Protein AF-A0A2E1Q130-F1 (afdb_monomer)

Sequence (231 aa):
MKNIVFTLIFAGLGNSVLAASISQEPIAPIYAADQEVVTTKAMELEQQQFEEIASLNSSKARLTSARLVLTQIQKDYDRTKKLVDAGRMSEAHLQSVKLRLMQQESYVVQIEGQMLDQRTAIEVSQFHLLDEGNPSTDYRRSIAEGMKSSMERKLSQLKEALSSAEANRDYFKQREENGRQLLEKNIISQAEYERRVLDLQQSEEEILSTKARADGVKQTLVGLKKSIERL

Solvent-accessible surface area (backbone atoms only — not comparable to full-atom values): 12558 Å² total; per-residue (Å²): 134,85,85,79,77,82,75,80,76,84,68,78,86,68,81,77,82,77,73,62,72,76,68,86,67,80,81,78,83,68,60,41,88,78,35,87,44,74,47,74,65,33,51,52,43,34,52,52,35,53,54,37,53,54,50,37,54,52,42,54,54,50,42,54,55,42,51,54,51,37,57,51,41,50,53,51,35,57,52,39,46,56,34,32,79,68,70,74,44,58,66,70,56,41,52,53,39,47,49,53,38,54,53,40,53,51,49,42,53,50,44,55,50,51,40,52,41,36,51,38,50,39,53,36,38,48,39,51,43,42,36,70,16,42,72,92,47,90,38,65,61,62,38,50,53,36,54,44,54,43,44,55,48,53,40,50,53,34,51,52,51,36,54,50,31,51,52,50,28,54,51,30,48,53,50,28,57,52,32,52,60,32,39,78,67,67,73,45,55,70,69,62,36,51,51,33,48,48,54,26,53,54,30,52,50,51,35,54,54,37,50,52,52,35,51,54,40,52,54,53,48,55,52,49,51,60,53,56,77,71,107

Mean predicted aligned error: 10.45 Å

Foldseek 3Di:
DDDDDPPPPPPDPDDDDLPPPPDPDQDDADALVPFQDRDPVLVVLSVVLVVLSVVLVVLVVVLVVLVVVLVVLVVVLVVQVVCVVVVNDDPVVSVVSVLVNLVSVLVSLVSSLVSLLSVLSSVLSRLVSCCVRPVVDDCVLVNLVSVLVNLVSVLVSLVSQLVSLVVQLVVLVVVLVVLVVCVVVVNDDPVVSVVSVVSNVVSVVSNVVSVVVSVVSVVVSVVSVVVSVVD

Radius of gyration: 24.05 Å; Cα contacts (8 Å, |Δi|>4): 190; chains: 1; bounding box: 59×35×74 Å

Secondary structure (DSSP, 8-state):
--------------S-SS-S----S--PPPPGGGSSS--HHHHHHHHHHHHHHHHHHHHHHHHHHHHHHHHHHHHHHHHHHHHHHTTSS-HHHHHHHHHHHHHHHHHHHHHHHHHHHHHHHHHHHHHHHHHHH-TTS--HHHHHHHHHHHHHHHHHHHHHHHHHHHHHHHHHHHHHHHHHHHHHTTSS-HHHHHHHHHHHHHHHHHHHHHHHHHHHHHHHHHHHHHHHTT-

Nearest PDB structures (foldseek):
  7ung-assembly1_D7  TM=3.347E-01  e=1.694E+00  Homo sapiens
  2x3x-assembly2_B  TM=2.918E-01  e=1.530E+00  Mus musculus
  8otz-assembly1_EU  TM=3.239E-01  e=3.448E+00  Bos taurus
  9cpc-assembly1_3T  TM=4.521E-01  e=9.051E+00  Sus scrofa
  9cpc-assembly1_3W  TM=2.707E-01  e=7.021E+00  Sus scrofa

Structure (mmCIF, N/CA/C/O backbone):
data_AF-A0A2E1Q130-F1
#
_entry.id   AF-A0A2E1Q130-F1
#
loop_
_atom_site.group_PDB
_atom_site.id
_atom_site.type_symbol
_atom_site.label_atom_id
_atom_site.label_alt_id
_atom_site.label_comp_id
_atom_site.label_asym_id
_atom_site.label_entity_id
_atom_site.label_seq_id
_atom_site.pdbx_PDB_ins_code
_atom_site.Cartn_x
_atom_site.Cartn_y
_atom_site.Cartn_z
_atom_site.occupancy
_atom_site.B_iso_or_equiv
_atom_site.auth_seq_id
_atom_site.auth_comp_id
_atom_site.auth_asym_id
_atom_site.auth_atom_id
_atom_site.pdbx_PDB_model_num
ATOM 1 N N . MET A 1 1 ? -6.714 -18.895 43.354 1.00 39.31 1 MET A N 1
ATOM 2 C CA . MET A 1 1 ? -6.785 -19.043 41.883 1.00 39.31 1 MET A CA 1
ATOM 3 C C . MET A 1 1 ? -6.002 -17.889 41.280 1.00 39.31 1 MET A C 1
ATOM 5 O O . MET A 1 1 ? -6.131 -16.778 41.773 1.00 39.31 1 MET A O 1
ATOM 9 N N . LYS A 1 2 ? -5.071 -18.185 40.370 1.00 31.06 2 LYS A N 1
ATOM 10 C CA . LYS A 1 2 ? -3.997 -17.278 39.940 1.00 31.06 2 LYS A CA 1
ATOM 11 C C . LYS A 1 2 ? -4.529 -16.194 38.991 1.00 31.06 2 LYS A C 1
ATOM 13 O O . LYS A 1 2 ? -5.125 -16.527 37.973 1.00 31.06 2 LYS A O 1
ATOM 18 N N . ASN A 1 3 ? -4.261 -14.930 39.322 1.00 29.11 3 ASN A N 1
ATOM 19 C CA . ASN A 1 3 ? -4.413 -13.778 38.432 1.00 29.11 3 ASN A CA 1
ATOM 20 C C . ASN A 1 3 ? -3.404 -13.890 37.283 1.00 29.11 3 ASN A C 1
ATOM 22 O O . ASN A 1 3 ? -2.198 -13.846 37.522 1.00 29.11 3 ASN A O 1
ATOM 26 N N . ILE A 1 4 ? -3.889 -14.018 36.049 1.0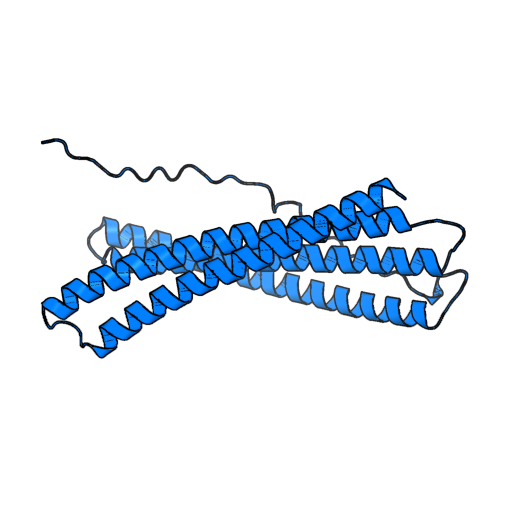0 29.67 4 ILE A N 1
ATOM 27 C CA . ILE A 1 4 ? -3.067 -13.844 34.849 1.00 29.67 4 ILE A CA 1
ATOM 28 C C . ILE A 1 4 ? -3.222 -12.384 34.431 1.00 29.67 4 ILE A C 1
ATOM 30 O O . ILE A 1 4 ? -4.202 -11.992 33.805 1.00 29.67 4 ILE A O 1
ATOM 34 N N . VAL A 1 5 ? -2.252 -11.574 34.847 1.00 27.44 5 VAL A N 1
ATOM 35 C CA . VAL A 1 5 ? -2.025 -10.232 34.316 1.00 27.44 5 VAL A CA 1
ATOM 36 C C . VAL A 1 5 ? -1.558 -10.412 32.873 1.00 27.44 5 VAL A C 1
ATOM 38 O O . VAL A 1 5 ? -0.483 -10.958 32.629 1.00 27.44 5 VAL A O 1
ATOM 41 N N . PHE A 1 6 ? -2.381 -9.995 31.912 1.00 25.34 6 PHE A N 1
ATOM 42 C CA . PHE A 1 6 ? -1.987 -9.909 30.508 1.00 25.34 6 PHE A CA 1
ATOM 43 C C . PHE A 1 6 ? -1.064 -8.695 30.345 1.00 25.34 6 PHE A C 1
ATOM 45 O O . PHE A 1 6 ? -1.483 -7.598 29.983 1.00 25.34 6 PHE A O 1
ATOM 52 N N . THR A 1 7 ? 0.213 -8.878 30.670 1.00 25.58 7 THR A N 1
ATOM 53 C CA . THR A 1 7 ? 1.262 -7.925 30.316 1.00 25.58 7 THR A CA 1
ATOM 54 C C . THR A 1 7 ? 1.497 -8.054 28.814 1.00 25.58 7 THR A C 1
ATOM 56 O O . THR A 1 7 ? 2.257 -8.909 28.365 1.00 25.58 7 THR A O 1
ATOM 59 N N . LEU A 1 8 ? 0.809 -7.234 28.016 1.00 28.39 8 LEU A N 1
ATOM 60 C CA . LEU A 1 8 ? 1.156 -7.023 26.612 1.00 28.39 8 LEU A CA 1
ATOM 61 C C . LEU A 1 8 ? 2.495 -6.284 26.574 1.00 28.39 8 LEU A C 1
ATOM 63 O O . LEU A 1 8 ? 2.572 -5.061 26.682 1.00 28.39 8 LEU A O 1
ATOM 67 N N . ILE A 1 9 ? 3.558 -7.075 26.476 1.00 28.89 9 ILE A N 1
ATOM 68 C CA . ILE A 1 9 ? 4.907 -6.626 26.171 1.00 28.89 9 ILE A CA 1
ATOM 69 C C . ILE A 1 9 ? 4.845 -5.989 24.775 1.00 28.89 9 ILE A C 1
ATOM 71 O O . ILE A 1 9 ? 4.843 -6.687 23.765 1.00 28.89 9 ILE A O 1
ATOM 75 N N . PHE A 1 10 ? 4.791 -4.657 24.717 1.00 32.34 10 PHE A N 1
ATOM 76 C CA . PHE A 1 10 ? 5.226 -3.893 23.548 1.00 32.34 10 PHE A CA 1
ATOM 77 C C . PHE A 1 10 ? 6.752 -4.031 23.459 1.00 32.34 10 PHE A C 1
ATOM 79 O O . PHE A 1 10 ? 7.509 -3.139 23.837 1.00 32.34 10 PHE A O 1
ATOM 86 N N . ALA A 1 11 ? 7.206 -5.208 23.034 1.00 30.25 11 ALA A N 1
ATOM 87 C CA . ALA A 1 11 ? 8.552 -5.390 22.528 1.00 30.25 11 ALA A CA 1
ATOM 88 C C . ALA A 1 11 ? 8.555 -4.793 21.126 1.00 30.25 11 ALA A C 1
ATOM 90 O O . ALA A 1 11 ? 7.723 -5.148 20.292 1.00 30.25 11 ALA A O 1
ATOM 91 N N . GLY A 1 12 ? 9.465 -3.850 20.906 1.00 30.67 12 GLY A N 1
ATOM 92 C CA . GLY A 1 12 ? 9.666 -3.216 19.619 1.00 30.67 12 GLY A CA 1
ATOM 93 C C . GLY A 1 12 ? 9.790 -4.242 18.496 1.00 30.67 12 GLY A C 1
ATOM 94 O O . GLY A 1 12 ? 10.765 -4.982 18.417 1.00 30.67 12 GLY A O 1
ATOM 95 N N . LEU A 1 13 ? 8.827 -4.208 17.581 1.00 34.66 13 LEU A N 1
ATOM 96 C CA . LEU A 1 13 ? 9.153 -4.238 16.164 1.00 34.66 13 LEU A CA 1
ATOM 97 C C . LEU A 1 13 ? 9.714 -2.831 15.902 1.00 34.66 13 LEU A C 1
ATOM 99 O O . LEU A 1 13 ? 8.977 -1.864 15.801 1.00 34.66 13 LEU A O 1
ATOM 103 N N . GLY A 1 14 ? 11.006 -2.599 16.086 1.00 28.95 14 GLY A N 1
ATOM 104 C CA . GLY A 1 14 ? 11.999 -3.221 15.232 1.00 28.95 14 GLY A CA 1
ATOM 105 C C . GLY A 1 14 ? 12.094 -2.336 14.003 1.00 28.95 14 GLY A C 1
ATOM 106 O O . GLY A 1 14 ? 11.479 -2.611 12.981 1.00 28.95 14 GLY A O 1
ATOM 107 N N . ASN A 1 15 ? 12.820 -1.231 14.176 1.00 38.72 15 ASN A N 1
ATOM 108 C CA . ASN A 1 15 ? 13.330 -0.381 13.113 1.00 38.72 15 ASN A CA 1
ATOM 109 C C . ASN A 1 15 ? 13.809 -1.204 11.903 1.00 38.72 15 ASN A C 1
ATOM 111 O O . ASN A 1 15 ? 14.278 -2.335 12.035 1.00 38.72 15 ASN A O 1
ATOM 115 N N . SER A 1 16 ? 13.878 -0.518 10.763 1.00 34.91 16 SER A N 1
ATOM 116 C CA . SER A 1 16 ? 14.872 -0.751 9.705 1.00 34.91 16 SER A CA 1
ATOM 117 C C . SER A 1 16 ? 14.681 -1.951 8.772 1.00 34.91 16 SER A C 1
ATOM 119 O O . SER A 1 16 ? 15.562 -2.792 8.653 1.00 34.91 16 SER A O 1
ATOM 121 N N . VAL A 1 17 ? 13.607 -1.948 7.976 1.00 35.00 17 VAL A N 1
ATOM 122 C CA . VAL A 1 17 ? 13.713 -2.502 6.605 1.00 35.00 17 VAL A CA 1
ATOM 123 C C . VAL A 1 17 ? 13.251 -1.508 5.530 1.00 35.00 17 VAL A C 1
ATOM 125 O O . VAL A 1 17 ? 13.802 -1.510 4.436 1.00 35.00 17 VAL A O 1
ATOM 128 N N . LEU A 1 18 ? 12.350 -0.569 5.844 1.00 40.72 18 LEU A N 1
ATOM 129 C CA . LEU A 1 18 ? 11.929 0.477 4.893 1.00 40.72 18 LEU A CA 1
ATOM 130 C C . LEU A 1 18 ? 12.668 1.813 5.033 1.00 40.72 18 LEU A C 1
ATOM 132 O O . LEU A 1 18 ? 12.586 2.653 4.145 1.00 40.72 18 LEU A O 1
ATOM 136 N N . ALA A 1 19 ? 13.489 1.980 6.074 1.00 37.03 19 ALA A N 1
ATOM 137 C CA . ALA A 1 19 ? 14.407 3.114 6.196 1.00 37.03 19 ALA A CA 1
ATOM 138 C C . ALA A 1 19 ? 15.658 2.959 5.305 1.00 37.03 19 ALA A C 1
ATOM 140 O O . ALA A 1 19 ? 16.724 3.475 5.638 1.00 37.03 19 ALA A O 1
ATOM 141 N N . ALA A 1 20 ? 15.544 2.265 4.166 1.00 39.78 20 ALA A N 1
ATOM 142 C CA . ALA A 1 20 ? 16.395 2.589 3.035 1.00 39.78 20 ALA A CA 1
ATOM 143 C C . ALA A 1 20 ? 16.015 4.020 2.672 1.00 39.78 20 ALA A C 1
ATOM 145 O O . ALA A 1 20 ? 14.953 4.261 2.104 1.00 39.78 20 ALA A O 1
ATOM 146 N N . SER A 1 21 ? 16.828 4.966 3.137 1.00 41.66 21 SER A N 1
ATOM 147 C CA . SER A 1 21 ? 16.719 6.387 2.853 1.00 41.66 21 SER A CA 1
ATOM 148 C C . SER A 1 21 ? 16.282 6.570 1.407 1.00 41.66 21 SER A C 1
ATOM 150 O O . SER A 1 21 ? 17.084 6.379 0.493 1.00 41.66 21 SER A O 1
ATOM 152 N N . ILE A 1 22 ? 15.007 6.899 1.198 1.00 50.97 22 ILE A N 1
ATOM 153 C CA . ILE A 1 22 ? 14.533 7.447 -0.064 1.00 50.97 22 ILE A CA 1
ATOM 154 C C . ILE A 1 22 ? 15.443 8.652 -0.278 1.00 50.97 22 ILE A C 1
ATOM 156 O O . ILE A 1 22 ? 15.311 9.641 0.451 1.00 50.97 22 ILE A O 1
ATOM 160 N N . SER A 1 23 ? 16.446 8.532 -1.155 1.00 48.59 23 SER A N 1
ATOM 161 C CA . SER A 1 23 ? 17.421 9.604 -1.308 1.00 48.59 23 SER A CA 1
ATOM 162 C C . SER A 1 23 ? 16.640 10.862 -1.679 1.00 48.59 23 SER A C 1
ATOM 164 O O . SER A 1 23 ? 15.763 10.845 -2.547 1.00 48.59 23 SER A O 1
ATOM 166 N N . GLN A 1 24 ? 16.883 11.945 -0.941 1.00 52.34 24 GLN A N 1
ATOM 167 C CA . GLN A 1 24 ? 16.249 13.228 -1.241 1.00 52.34 24 GLN A CA 1
ATOM 168 C C . GLN A 1 24 ? 16.759 13.808 -2.560 1.00 52.34 24 GLN A C 1
ATOM 170 O O . GLN A 1 24 ? 16.141 14.726 -3.096 1.00 52.34 24 GLN A O 1
ATOM 175 N N . GLU A 1 25 ? 17.855 13.256 -3.081 1.00 59.06 25 GLU A N 1
ATOM 176 C CA . GLU A 1 25 ? 18.444 13.691 -4.329 1.00 59.06 25 GLU A CA 1
ATOM 177 C C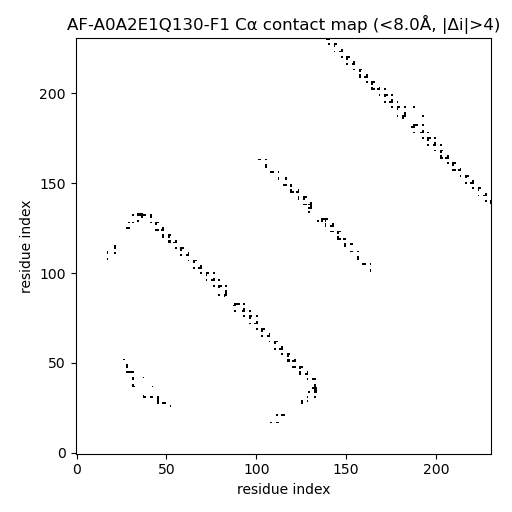 . GLU A 1 25 ? 17.455 13.525 -5.490 1.00 59.06 25 GLU A C 1
ATOM 179 O O . GLU A 1 25 ? 16.825 12.469 -5.640 1.00 59.06 25 GLU A O 1
ATOM 184 N N . PRO A 1 26 ? 17.266 14.585 -6.290 1.00 64.12 26 PRO A N 1
ATOM 185 C CA . PRO A 1 26 ? 16.471 14.504 -7.500 1.00 64.12 26 PRO A CA 1
ATOM 186 C C . PRO A 1 26 ? 17.105 13.488 -8.453 1.00 64.12 26 PRO A C 1
ATOM 188 O O . PRO A 1 26 ? 18.312 13.506 -8.681 1.00 64.12 26 PRO A O 1
ATOM 191 N N . ILE A 1 27 ? 16.280 12.598 -9.006 1.00 72.94 27 ILE A N 1
ATOM 192 C CA . ILE A 1 27 ? 16.722 11.682 -10.055 1.00 72.94 27 ILE A CA 1
ATOM 193 C C . ILE A 1 27 ? 16.823 12.510 -11.332 1.00 72.94 27 ILE A C 1
ATOM 195 O O . ILE A 1 27 ? 15.816 13.046 -11.798 1.00 72.94 27 ILE A O 1
ATOM 199 N N . ALA A 1 28 ? 18.040 12.667 -11.847 1.00 78.12 28 ALA A N 1
ATOM 200 C CA . ALA A 1 28 ? 18.267 13.376 -13.096 1.00 78.12 28 ALA A CA 1
ATOM 201 C C . ALA A 1 28 ? 17.698 12.546 -14.257 1.00 78.12 28 ALA A C 1
ATOM 203 O O . ALA A 1 28 ? 17.995 11.350 -14.323 1.00 78.12 28 ALA A O 1
ATOM 204 N N . PRO A 1 29 ? 16.879 13.135 -15.141 1.00 82.50 29 PRO A N 1
ATOM 205 C CA . PRO A 1 29 ? 16.359 12.415 -16.287 1.00 82.50 29 PRO A CA 1
ATOM 206 C C . PRO A 1 29 ? 17.460 12.120 -17.314 1.00 82.50 29 PRO A C 1
ATOM 208 O O . PRO A 1 29 ? 18.465 12.830 -17.382 1.00 82.50 29 PRO A O 1
ATOM 211 N N . ILE A 1 30 ? 17.243 11.082 -18.118 1.00 83.38 30 ILE A N 1
ATOM 212 C CA . ILE A 1 30 ? 18.028 10.790 -19.320 1.00 83.38 30 ILE A CA 1
ATOM 213 C C . ILE A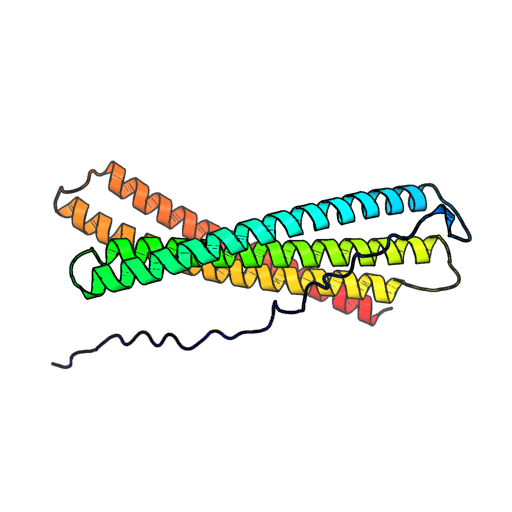 1 30 ? 17.195 11.214 -20.523 1.00 83.38 30 ILE A C 1
ATOM 215 O O . ILE A 1 30 ? 16.053 10.777 -20.661 1.00 83.38 30 ILE A O 1
ATOM 219 N N . TYR A 1 31 ? 17.780 12.031 -21.393 1.00 81.25 31 TYR A N 1
ATOM 220 C CA . TYR A 1 31 ? 17.119 12.525 -22.594 1.00 81.25 31 TYR A CA 1
ATOM 221 C C . TYR A 1 31 ? 17.402 11.600 -23.780 1.00 81.25 31 TYR A C 1
ATOM 223 O O . TYR A 1 31 ? 18.528 11.118 -23.952 1.00 81.25 31 TYR A O 1
ATOM 231 N N . ALA A 1 32 ? 16.405 11.380 -24.642 1.00 75.50 32 ALA A N 1
ATOM 232 C CA . ALA A 1 32 ? 16.610 10.647 -25.888 1.00 75.50 32 ALA A CA 1
ATOM 233 C C . ALA A 1 32 ? 17.550 11.414 -26.834 1.00 75.50 32 ALA A C 1
ATOM 235 O O . ALA A 1 3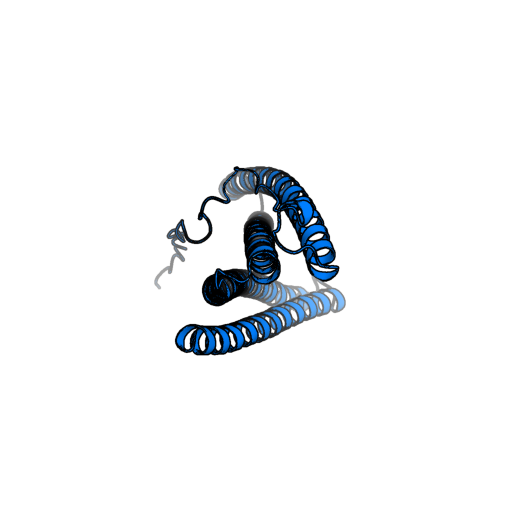2 ? 18.294 10.802 -27.590 1.00 75.50 32 ALA A O 1
ATOM 236 N N . ALA A 1 33 ? 17.558 12.750 -26.760 1.00 75.81 33 ALA A N 1
ATOM 237 C CA . ALA A 1 33 ? 18.428 13.611 -27.564 1.00 75.81 33 ALA A CA 1
ATOM 238 C C . ALA A 1 33 ? 19.932 13.431 -27.277 1.00 75.81 33 ALA A C 1
ATOM 240 O O . ALA A 1 33 ? 20.748 13.779 -28.128 1.00 75.81 33 ALA A O 1
ATOM 241 N N . ASP A 1 34 ? 20.286 12.876 -26.114 1.00 79.50 34 ASP A N 1
ATOM 242 C CA . ASP A 1 34 ? 21.676 12.635 -25.710 1.00 79.50 34 ASP A CA 1
ATOM 243 C C . ASP A 1 34 ? 22.200 11.256 -26.168 1.00 79.50 34 ASP A C 1
ATOM 245 O O . ASP A 1 34 ? 23.344 10.908 -25.880 1.00 79.50 34 ASP A O 1
ATOM 249 N N . GLN A 1 35 ? 21.375 10.451 -26.852 1.00 78.06 35 GLN A N 1
ATOM 250 C CA . GLN A 1 35 ? 21.719 9.089 -27.282 1.00 78.06 35 GLN A CA 1
ATOM 251 C C . GLN A 1 35 ? 22.422 9.060 -28.647 1.00 78.06 35 GLN A C 1
ATOM 253 O O . GLN A 1 35 ? 22.152 9.895 -29.512 1.00 78.06 35 GLN A O 1
ATOM 258 N N . GLU A 1 36 ? 23.264 8.044 -28.885 1.00 79.62 36 GLU A N 1
ATOM 259 C CA . GLU A 1 36 ? 23.880 7.816 -30.204 1.00 79.62 36 GLU A CA 1
ATOM 260 C C . GLU A 1 36 ? 22.830 7.515 -31.285 1.00 79.62 36 GLU A C 1
ATOM 262 O O . GLU A 1 36 ? 22.968 7.939 -32.436 1.00 79.62 36 GLU A O 1
ATOM 267 N N . VAL A 1 37 ? 21.761 6.802 -30.912 1.00 79.19 37 VAL A N 1
ATOM 268 C CA . VAL A 1 37 ? 20.629 6.492 -31.789 1.00 79.19 37 VAL A CA 1
ATOM 269 C C . VAL A 1 37 ? 19.324 6.948 -31.145 1.00 79.19 37 VAL A C 1
ATOM 271 O O . VAL A 1 37 ? 18.888 6.412 -30.128 1.00 79.19 37 VAL A O 1
ATOM 274 N N . VAL A 1 38 ? 18.650 7.905 -31.786 1.00 80.38 38 VAL A N 1
ATOM 275 C CA . VAL A 1 38 ? 17.325 8.372 -31.358 1.00 80.38 38 VAL A CA 1
ATOM 276 C C . VAL A 1 38 ? 16.241 7.587 -32.089 1.00 80.38 38 VAL A C 1
ATOM 278 O O . VAL A 1 38 ? 16.169 7.597 -33.319 1.00 80.38 38 VAL A O 1
ATOM 281 N N . THR A 1 39 ? 15.367 6.926 -31.333 1.00 80.69 39 THR A N 1
ATOM 282 C CA . THR A 1 39 ? 14.229 6.169 -31.869 1.00 80.69 39 THR A CA 1
ATOM 283 C C . THR A 1 39 ? 12.909 6.707 -31.320 1.00 80.69 39 THR A C 1
ATOM 285 O O . THR A 1 39 ? 12.870 7.357 -30.276 1.00 80.69 39 THR A O 1
ATOM 288 N N . THR A 1 40 ? 11.793 6.406 -31.992 1.00 80.00 40 THR A N 1
ATOM 289 C CA . THR A 1 40 ? 10.450 6.717 -31.469 1.00 80.00 40 THR A CA 1
ATOM 290 C C . THR A 1 40 ? 10.227 6.091 -30.090 1.00 80.00 40 THR A C 1
ATOM 292 O O . THR A 1 40 ? 9.669 6.733 -29.208 1.00 80.00 40 THR A O 1
ATOM 295 N N . LYS A 1 41 ? 10.740 4.875 -29.876 1.00 81.38 41 LYS A N 1
ATOM 296 C CA . LYS A 1 41 ? 10.644 4.171 -28.597 1.00 81.38 41 LYS A CA 1
ATOM 297 C C . LYS A 1 41 ? 11.467 4.842 -27.493 1.00 81.38 41 LYS A C 1
ATOM 299 O O . LYS A 1 41 ? 11.001 4.925 -26.361 1.00 81.38 41 LYS A O 1
ATOM 304 N N . ALA A 1 42 ? 12.632 5.404 -27.823 1.00 77.06 42 ALA A N 1
ATOM 305 C CA . ALA A 1 42 ? 13.402 6.218 -26.886 1.00 77.06 42 ALA A CA 1
ATOM 306 C C . ALA A 1 42 ? 12.621 7.475 -26.458 1.00 77.06 42 ALA A C 1
ATOM 308 O O . ALA A 1 42 ? 12.572 7.790 -25.275 1.00 77.06 42 ALA A O 1
ATOM 309 N N . MET A 1 43 ? 11.925 8.149 -27.379 1.00 74.44 43 MET A N 1
ATOM 310 C CA . MET A 1 43 ? 11.071 9.292 -27.017 1.00 74.44 43 MET A CA 1
ATOM 311 C C . MET A 1 43 ? 9.881 8.888 -26.125 1.00 74.44 43 MET A C 1
ATOM 313 O O . MET A 1 43 ? 9.529 9.618 -25.201 1.00 74.44 43 MET A O 1
ATOM 317 N N . GLU A 1 44 ? 9.276 7.720 -26.362 1.00 81.19 44 GLU A N 1
ATOM 318 C CA . GLU A 1 44 ? 8.205 7.177 -25.508 1.00 81.19 44 GLU A CA 1
ATOM 319 C C . GLU A 1 44 ? 8.707 6.844 -24.093 1.00 81.19 44 GLU A C 1
ATOM 321 O O . GLU A 1 44 ? 8.042 7.165 -23.106 1.00 81.19 44 GLU A O 1
ATOM 326 N N . LEU A 1 45 ? 9.890 6.233 -23.977 1.00 82.62 45 LEU A N 1
ATOM 327 C CA . LEU A 1 45 ? 10.519 5.920 -22.691 1.00 82.62 45 LEU A CA 1
ATOM 328 C C . LEU A 1 45 ? 10.919 7.185 -21.920 1.00 82.62 45 LEU A C 1
ATOM 330 O O . LEU A 1 45 ? 10.739 7.235 -20.702 1.00 82.62 45 LEU A O 1
ATOM 334 N N . GLU A 1 46 ? 11.416 8.209 -22.619 1.00 80.31 46 GLU A N 1
ATOM 335 C CA . GLU A 1 46 ? 11.693 9.532 -22.051 1.00 80.31 46 GLU A CA 1
ATOM 336 C C . GLU A 1 46 ? 10.410 10.168 -21.493 1.00 80.31 46 GLU A C 1
ATOM 338 O O . GLU A 1 46 ? 10.389 10.609 -20.342 1.00 80.31 46 GLU A O 1
ATOM 343 N N . GLN A 1 47 ? 9.308 10.152 -22.252 1.00 77.94 47 GLN A N 1
ATOM 344 C CA . GLN A 1 47 ? 8.019 10.650 -21.766 1.00 77.94 47 GLN A CA 1
ATOM 345 C C . GLN A 1 47 ? 7.559 9.900 -20.503 1.00 77.94 47 GLN A C 1
ATOM 347 O O . GLN A 1 47 ? 7.202 10.536 -19.508 1.00 77.94 47 GLN A O 1
ATOM 352 N N . GLN A 1 48 ? 7.606 8.564 -20.512 1.00 83.94 48 GLN A N 1
ATOM 353 C CA . GLN A 1 48 ? 7.246 7.741 -19.349 1.00 83.94 48 GLN A CA 1
ATOM 354 C C . GLN A 1 48 ? 8.104 8.079 -18.124 1.00 83.94 48 GLN A C 1
ATOM 356 O O . GLN A 1 48 ? 7.599 8.161 -17.005 1.00 83.94 48 GLN A O 1
ATOM 361 N N . GLN A 1 49 ? 9.397 8.331 -18.324 1.00 85.25 49 GLN A N 1
ATOM 362 C CA . GLN A 1 49 ? 10.299 8.728 -17.249 1.00 85.25 49 GLN A CA 1
ATOM 363 C C . GLN A 1 49 ? 9.876 10.053 -16.601 1.00 85.25 49 GLN A C 1
ATOM 365 O O . GLN A 1 49 ? 9.852 10.155 -15.372 1.00 85.25 49 GLN A O 1
ATOM 370 N N . PHE A 1 50 ? 9.510 11.061 -17.399 1.00 76.88 50 PHE A N 1
ATOM 371 C CA . PHE A 1 50 ? 9.024 12.340 -16.874 1.00 76.88 50 PHE A CA 1
ATOM 372 C C . PHE A 1 50 ? 7.717 12.192 -16.089 1.00 76.88 50 PHE A C 1
ATOM 374 O O . PHE A 1 50 ? 7.568 12.807 -15.027 1.00 76.88 50 PHE A O 1
ATOM 381 N N . GLU A 1 51 ? 6.792 11.360 -16.569 1.00 84.12 51 GLU A N 1
ATOM 382 C CA . GLU A 1 51 ? 5.542 11.050 -15.868 1.00 84.12 51 GLU A CA 1
ATOM 383 C C . GLU A 1 51 ? 5.813 10.388 -14.507 1.00 84.12 51 GLU A C 1
ATOM 385 O O . GLU A 1 51 ? 5.248 10.802 -13.489 1.00 84.12 51 GLU A O 1
ATOM 390 N N . GLU A 1 52 ? 6.743 9.432 -14.447 1.00 85.50 52 GLU A N 1
ATOM 391 C CA . GLU A 1 52 ? 7.134 8.768 -13.200 1.00 85.50 52 GLU A CA 1
ATOM 392 C C . GLU A 1 52 ? 7.865 9.711 -12.230 1.00 85.50 52 GLU A C 1
ATOM 394 O O . GLU A 1 52 ? 7.593 9.692 -11.026 1.00 85.50 52 GLU A O 1
ATOM 399 N N . ILE A 1 53 ? 8.729 10.609 -12.722 1.00 82.75 53 ILE A N 1
ATOM 400 C CA . ILE A 1 53 ? 9.377 11.647 -11.897 1.00 82.75 53 ILE A CA 1
ATOM 401 C C . ILE A 1 53 ? 8.326 12.592 -11.294 1.00 82.75 53 ILE A C 1
ATOM 403 O O . ILE A 1 53 ? 8.383 12.919 -10.101 1.00 82.75 53 ILE A O 1
ATOM 407 N N . ALA A 1 54 ? 7.338 13.020 -12.083 1.00 79.38 54 ALA A N 1
ATOM 408 C CA . ALA A 1 54 ? 6.235 13.842 -11.590 1.00 79.38 54 ALA A CA 1
ATOM 409 C C . ALA A 1 54 ? 5.401 13.091 -10.535 1.00 79.38 54 ALA A C 1
ATOM 411 O O . ALA A 1 54 ? 5.069 13.646 -9.479 1.00 79.38 54 ALA A O 1
ATOM 412 N N . SER A 1 55 ? 5.123 11.809 -10.781 1.00 86.50 55 SER A N 1
ATOM 413 C CA . SER A 1 55 ? 4.411 10.917 -9.863 1.00 86.50 55 SER A CA 1
ATOM 414 C C . SER A 1 55 ? 5.166 10.737 -8.539 1.00 86.50 55 SER A C 1
ATOM 416 O O . SER A 1 55 ? 4.566 10.846 -7.466 1.00 86.50 55 SER A O 1
ATOM 418 N N . LEU A 1 56 ? 6.492 10.573 -8.588 1.00 86.38 56 LEU A N 1
ATOM 419 C CA . LEU A 1 56 ? 7.365 10.500 -7.414 1.00 86.38 56 LEU A CA 1
ATOM 420 C C . LEU A 1 56 ? 7.311 11.786 -6.581 1.00 86.38 56 LEU A C 1
ATOM 422 O O . LEU A 1 56 ? 7.203 11.731 -5.353 1.00 86.38 56 LEU A O 1
ATOM 426 N N . ASN A 1 57 ? 7.338 12.954 -7.225 1.00 84.19 57 ASN A N 1
ATOM 427 C CA . ASN A 1 57 ? 7.222 14.240 -6.532 1.00 84.19 57 ASN A CA 1
ATOM 428 C C . ASN A 1 57 ? 5.847 14.415 -5.865 1.00 84.19 57 ASN A C 1
ATOM 430 O O . ASN A 1 57 ? 5.763 14.886 -4.727 1.00 8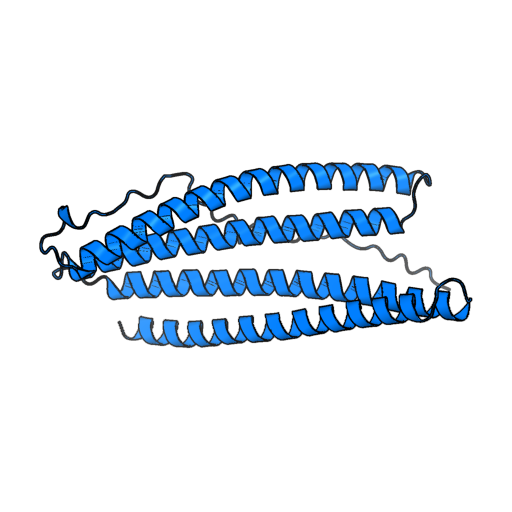4.19 57 ASN A O 1
ATOM 434 N N . SER A 1 58 ? 4.773 13.964 -6.518 1.00 82.75 58 SER A N 1
ATOM 435 C CA . SER A 1 58 ? 3.437 13.912 -5.910 1.00 82.75 58 SER A CA 1
ATOM 436 C C . SER A 1 58 ? 3.403 12.996 -4.679 1.00 82.75 58 SER A C 1
ATOM 438 O O . SER A 1 58 ? 2.838 13.365 -3.645 1.00 82.75 58 SER A O 1
ATOM 440 N N . SER A 1 59 ? 4.035 11.822 -4.748 1.00 87.25 59 SER A N 1
ATOM 441 C CA . SER A 1 59 ? 4.136 10.895 -3.616 1.00 87.25 59 SER A CA 1
ATOM 442 C C . SER A 1 59 ? 4.953 11.482 -2.455 1.00 87.25 59 SER A C 1
ATOM 444 O O . SER A 1 59 ? 4.539 11.348 -1.304 1.00 87.25 59 SER A O 1
ATOM 446 N N . LYS A 1 60 ? 6.039 12.229 -2.724 1.00 85.69 60 LYS A N 1
ATOM 447 C CA . LYS A 1 60 ? 6.802 12.974 -1.695 1.00 85.69 60 LYS A CA 1
ATOM 448 C C . LYS A 1 60 ? 5.917 13.964 -0.928 1.00 85.69 60 LYS A C 1
ATOM 450 O O . LYS A 1 60 ? 5.985 14.042 0.304 1.00 85.69 60 LYS A O 1
ATOM 455 N N . ALA A 1 61 ? 5.068 14.706 -1.641 1.00 82.62 61 ALA A N 1
ATOM 456 C CA . ALA A 1 61 ? 4.127 15.636 -1.019 1.00 82.62 61 ALA A CA 1
ATOM 457 C C . ALA A 1 61 ? 3.104 14.890 -0.145 1.00 82.62 61 ALA A C 1
ATOM 459 O O . ALA A 1 61 ? 2.904 15.249 1.017 1.00 82.62 61 ALA A O 1
ATOM 460 N N . ARG A 1 62 ? 2.531 13.792 -0.661 1.00 87.56 62 ARG A N 1
ATOM 461 C CA . ARG A 1 62 ? 1.603 12.930 0.092 1.00 87.56 62 ARG A CA 1
ATOM 462 C C . ARG A 1 62 ? 2.236 12.347 1.352 1.00 87.56 62 ARG A C 1
ATOM 464 O O . ARG A 1 62 ? 1.600 12.373 2.403 1.00 87.56 62 ARG A O 1
ATOM 471 N N . LEU A 1 63 ? 3.485 11.885 1.278 1.00 89.62 63 LEU A N 1
ATOM 472 C CA . LEU A 1 63 ? 4.224 11.357 2.427 1.00 89.62 63 LEU A CA 1
ATOM 473 C C . LEU A 1 63 ? 4.392 12.418 3.518 1.00 89.62 63 LEU A C 1
ATOM 475 O O . LEU A 1 63 ? 4.190 12.141 4.699 1.00 89.62 63 LEU A O 1
ATOM 479 N N . THR A 1 64 ? 4.725 13.646 3.121 1.00 85.62 64 THR A N 1
ATOM 480 C CA . THR A 1 64 ? 4.878 14.772 4.050 1.00 85.62 64 THR A CA 1
ATOM 481 C C . THR A 1 64 ? 3.570 15.046 4.794 1.00 85.62 64 THR A C 1
ATOM 483 O O . THR A 1 64 ? 3.559 15.111 6.025 1.00 85.62 64 THR A O 1
ATOM 486 N N . SER A 1 65 ? 2.449 15.122 4.071 1.00 86.75 65 SER A N 1
ATOM 487 C CA . SER A 1 65 ? 1.123 15.279 4.679 1.00 86.75 65 SER A CA 1
ATOM 488 C C . SER A 1 65 ? 0.749 14.092 5.574 1.00 86.75 65 SER A C 1
ATOM 490 O O . SER A 1 65 ? 0.257 14.292 6.683 1.00 86.75 65 SER A O 1
ATOM 492 N N . ALA A 1 66 ? 1.022 12.858 5.144 1.00 87.38 66 ALA A N 1
ATOM 493 C CA . ALA A 1 66 ? 0.710 11.656 5.912 1.00 87.38 66 ALA A CA 1
ATOM 494 C C . ALA A 1 66 ? 1.495 11.580 7.233 1.00 87.38 66 ALA A C 1
ATOM 496 O O . ALA A 1 66 ? 0.922 11.222 8.263 1.00 87.38 66 ALA A O 1
ATOM 497 N N . ARG A 1 67 ? 2.775 11.977 7.235 1.00 89.75 67 ARG A N 1
ATOM 498 C CA . ARG A 1 67 ? 3.614 12.050 8.446 1.00 89.75 67 ARG A CA 1
ATOM 499 C C . ARG A 1 67 ? 3.143 13.130 9.424 1.00 89.75 67 ARG A C 1
ATOM 501 O O . ARG A 1 67 ? 3.194 12.922 10.639 1.00 89.75 67 ARG A O 1
ATOM 508 N N . LEU A 1 68 ? 2.643 14.260 8.918 1.00 89.94 68 LEU A N 1
ATOM 509 C CA . LEU A 1 68 ? 2.023 15.293 9.754 1.00 89.94 68 LEU A CA 1
ATOM 510 C C . LEU A 1 68 ? 0.785 14.738 10.478 1.00 89.94 68 LEU A C 1
ATOM 512 O O . LEU A 1 68 ? 0.656 14.894 11.693 1.00 89.94 68 LEU A O 1
ATOM 516 N N . VAL A 1 69 ? -0.093 14.047 9.744 1.00 90.44 69 VAL A N 1
ATOM 517 C CA . VAL A 1 69 ? -1.296 13.414 10.306 1.00 90.44 69 VAL A CA 1
ATOM 518 C C . VAL A 1 69 ? -0.924 12.332 11.322 1.00 90.44 69 VAL A C 1
ATOM 520 O O . VAL A 1 69 ? -1.493 12.310 12.410 1.00 90.44 69 VAL A O 1
ATOM 523 N N . LEU A 1 70 ? 0.077 11.496 11.026 1.00 91.12 70 LEU A N 1
ATOM 524 C CA . LEU A 1 70 ? 0.583 10.482 11.957 1.00 91.12 70 LEU A CA 1
ATOM 525 C C . LEU A 1 70 ? 1.033 11.108 13.281 1.00 91.12 70 LEU A C 1
ATOM 527 O O . LEU A 1 70 ? 0.614 10.677 14.352 1.00 91.12 70 LEU A O 1
ATOM 531 N N . THR A 1 71 ? 1.816 12.186 13.205 1.00 91.94 71 THR A N 1
ATOM 532 C CA . THR A 1 71 ? 2.287 12.925 14.385 1.00 91.94 71 THR A CA 1
ATOM 533 C C . THR A 1 71 ? 1.122 13.455 15.224 1.00 91.94 71 THR A C 1
ATOM 535 O O . THR A 1 71 ? 1.186 13.452 16.454 1.00 91.94 71 THR A O 1
ATOM 538 N N . GLN A 1 72 ? 0.049 13.916 14.578 1.00 93.62 72 GLN A N 1
ATOM 539 C CA . GLN A 1 72 ? -1.142 14.388 15.277 1.00 93.62 72 GLN A CA 1
ATOM 540 C C . GLN A 1 72 ? -1.896 13.238 15.959 1.00 93.62 72 GLN A C 1
ATOM 542 O O . GLN A 1 72 ? -2.223 13.348 17.140 1.00 93.62 72 GLN A O 1
ATOM 547 N N . ILE A 1 73 ? -2.106 12.119 15.263 1.00 92.25 73 ILE A N 1
ATOM 548 C CA . ILE A 1 73 ? -2.787 10.942 15.824 1.00 92.25 73 ILE A CA 1
ATOM 549 C C . ILE A 1 73 ? -1.987 10.350 16.993 1.00 92.25 73 ILE A C 1
ATOM 551 O O . ILE A 1 73 ? -2.581 9.951 17.993 1.00 92.25 73 ILE A O 1
ATOM 555 N N . GLN A 1 74 ? -0.653 10.365 16.926 1.00 94.75 74 GLN A N 1
ATOM 556 C CA . GLN A 1 74 ? 0.215 9.949 18.030 1.00 94.75 74 GLN A CA 1
ATOM 557 C C . GLN A 1 74 ? -0.043 10.783 19.295 1.00 94.75 74 GLN A C 1
ATOM 559 O O . GLN A 1 74 ? -0.222 10.238 20.384 1.00 94.75 74 GLN A O 1
ATOM 564 N N . LYS A 1 75 ? -0.132 12.113 19.154 1.00 94.31 75 LYS A N 1
ATOM 565 C CA . LYS A 1 75 ? -0.447 13.013 20.275 1.00 94.31 75 LYS A CA 1
ATOM 566 C C . LYS A 1 75 ? -1.839 12.744 20.840 1.00 94.31 75 LYS A C 1
ATOM 568 O O . LYS A 1 75 ? -2.019 12.770 22.059 1.00 94.31 75 LYS A O 1
ATOM 573 N N . ASP A 1 76 ? -2.813 12.482 19.972 1.00 92.75 76 ASP A N 1
ATOM 574 C CA . ASP A 1 76 ? -4.178 12.155 20.385 1.00 92.75 76 ASP A CA 1
ATOM 575 C C . ASP A 1 76 ? -4.232 10.812 21.124 1.00 92.75 76 ASP A C 1
ATOM 577 O O . ASP A 1 76 ? -4.938 10.701 22.130 1.00 92.75 76 ASP A O 1
ATOM 581 N N . TYR A 1 77 ? -3.447 9.821 20.694 1.00 93.62 77 TYR A N 1
ATOM 582 C CA . TYR A 1 77 ? -3.284 8.544 21.388 1.00 93.62 77 TYR A CA 1
ATOM 583 C C . TYR A 1 77 ? -2.694 8.743 22.786 1.00 93.62 77 TYR A C 1
ATOM 585 O O . TYR A 1 77 ? -3.304 8.323 23.771 1.00 93.62 77 TYR A O 1
ATOM 593 N N . ASP A 1 78 ? -1.573 9.457 22.901 1.00 95.88 78 ASP A N 1
ATOM 594 C CA . ASP A 1 78 ? -0.913 9.714 24.186 1.00 95.88 78 ASP A CA 1
ATOM 595 C C . ASP A 1 78 ? -1.812 10.498 25.150 1.00 95.88 78 ASP A C 1
ATOM 597 O O . ASP A 1 78 ? -1.859 10.220 26.353 1.00 95.88 78 ASP A O 1
ATOM 601 N N . ARG A 1 79 ? -2.561 11.480 24.632 1.00 94.75 79 ARG A N 1
ATOM 602 C CA . ARG A 1 79 ? -3.548 12.237 25.410 1.00 94.75 79 ARG A CA 1
ATOM 603 C C . ARG A 1 79 ? -4.688 11.341 25.881 1.00 94.75 79 ARG A C 1
ATOM 605 O O . ARG A 1 79 ? -5.065 11.407 27.049 1.00 94.75 79 ARG A O 1
ATOM 612 N N . THR A 1 80 ? -5.236 10.528 24.984 1.00 93.19 80 THR A N 1
ATOM 613 C CA . THR A 1 80 ? -6.343 9.613 25.285 1.00 93.19 80 THR A CA 1
ATOM 614 C C . THR A 1 80 ? -5.927 8.596 26.335 1.00 93.19 80 THR A C 1
ATOM 616 O O . THR A 1 80 ? -6.651 8.401 27.306 1.00 93.19 80 THR A O 1
ATOM 619 N N . LYS A 1 81 ? -4.724 8.032 26.205 1.00 94.56 81 LYS A N 1
ATOM 620 C CA . LYS A 1 81 ? -4.151 7.101 27.175 1.00 94.56 81 LYS A CA 1
ATOM 621 C C . LYS A 1 81 ? -4.109 7.707 28.577 1.00 94.56 81 LYS A C 1
ATOM 623 O O . LYS A 1 81 ? -4.667 7.131 29.499 1.00 94.56 81 LYS A O 1
ATOM 628 N N . LYS A 1 82 ? -3.586 8.932 28.720 1.00 94.94 82 LYS A N 1
ATOM 629 C CA . LYS A 1 82 ? -3.576 9.652 30.010 1.00 94.94 82 LYS A CA 1
ATOM 630 C C . LYS A 1 82 ? -4.978 9.870 30.592 1.00 94.94 82 LYS A C 1
ATOM 632 O O . LYS A 1 82 ? -5.144 9.850 31.807 1.00 94.94 82 LYS A O 1
ATOM 637 N N . LEU A 1 83 ? -5.981 10.125 29.749 1.00 93.88 83 LEU A N 1
ATOM 638 C CA . LEU A 1 83 ? -7.364 10.323 30.198 1.00 93.88 83 LEU A CA 1
ATOM 639 C C . LEU A 1 83 ? -8.022 9.013 30.638 1.00 93.88 83 LEU A C 1
ATOM 641 O O . LEU A 1 83 ? -8.777 9.026 31.608 1.00 93.88 83 LEU A O 1
ATOM 645 N N . VAL A 1 84 ? -7.724 7.907 29.957 1.00 92.56 84 VAL A N 1
ATOM 646 C CA . VAL A 1 84 ? -8.171 6.566 30.351 1.00 92.56 84 VAL A CA 1
ATOM 647 C C . VAL A 1 84 ? -7.496 6.123 31.647 1.00 92.56 84 VAL A C 1
ATOM 649 O O . VAL A 1 84 ? -8.199 5.725 32.571 1.00 92.56 84 VAL A O 1
ATOM 652 N N . ASP A 1 85 ? -6.178 6.302 31.773 1.00 93.38 85 ASP A N 1
ATOM 653 C CA . ASP A 1 85 ? -5.421 5.992 32.996 1.00 93.38 85 ASP A CA 1
ATOM 654 C C . ASP A 1 85 ? -5.955 6.778 34.211 1.00 93.38 85 ASP A C 1
ATOM 656 O O . ASP A 1 85 ? -5.959 6.288 35.338 1.00 93.38 85 ASP A O 1
ATOM 660 N N . ALA A 1 86 ? -6.465 7.995 33.983 1.00 93.94 86 ALA A N 1
ATOM 661 C CA . ALA A 1 86 ? -7.112 8.826 34.998 1.00 93.94 86 ALA A CA 1
ATOM 662 C C . ALA A 1 86 ? -8.600 8.487 35.247 1.00 93.94 86 ALA A C 1
ATOM 664 O O . ALA A 1 86 ? -9.261 9.196 36.006 1.00 93.94 86 ALA A O 1
ATOM 665 N N . GLY A 1 87 ? -9.162 7.472 34.581 1.00 90.62 87 GLY A N 1
ATOM 666 C CA . GLY A 1 87 ? -10.574 7.077 34.687 1.00 90.62 87 GLY A CA 1
ATOM 667 C C . GLY A 1 87 ? -11.567 8.074 34.076 1.00 90.62 87 GLY A C 1
ATOM 668 O O . GLY A 1 87 ? -12.765 8.001 34.334 1.00 90.62 87 GLY A O 1
ATOM 669 N N . ARG A 1 88 ? -11.088 9.032 33.274 1.00 91.94 88 ARG A N 1
ATOM 670 C CA . ARG A 1 88 ? -11.888 10.126 32.690 1.00 91.94 88 ARG A CA 1
ATOM 671 C C . ARG A 1 88 ? -12.410 9.811 31.289 1.00 91.94 88 ARG A C 1
ATOM 673 O O . ARG A 1 88 ? -13.074 10.651 30.685 1.00 91.94 88 ARG A O 1
ATOM 680 N N . MET A 1 89 ? -12.068 8.647 30.748 1.00 89.56 89 MET A N 1
ATOM 681 C CA . MET A 1 89 ? -12.419 8.224 29.398 1.00 89.56 89 MET A CA 1
ATOM 682 C C . MET A 1 89 ? -12.495 6.697 29.326 1.00 89.56 89 MET A C 1
ATOM 684 O O . MET A 1 89 ? -11.874 6.009 30.132 1.00 89.56 89 MET A O 1
ATOM 688 N N . SER A 1 90 ? -13.268 6.162 28.379 1.00 87.50 90 SER A N 1
ATOM 689 C CA . SER A 1 90 ? -13.417 4.716 28.222 1.00 87.50 90 SER A CA 1
ATOM 690 C C . SER A 1 90 ? -12.229 4.091 27.490 1.00 87.50 90 SER A C 1
ATOM 692 O O . SER A 1 90 ? -11.698 4.658 26.533 1.00 87.50 90 SER A O 1
ATOM 694 N N . GLU A 1 91 ? -11.886 2.861 27.876 1.00 85.69 91 GLU A N 1
ATOM 695 C CA . GLU A 1 91 ? -10.887 2.034 27.186 1.00 85.69 91 GLU A CA 1
ATOM 696 C C . GLU A 1 91 ? -11.238 1.840 25.699 1.00 85.69 91 GLU A C 1
ATOM 698 O O . GLU A 1 91 ? -10.371 1.861 24.831 1.00 85.69 91 GLU A O 1
ATOM 703 N N . ALA A 1 92 ? -12.533 1.756 25.369 1.00 81.00 92 ALA A N 1
ATOM 704 C CA . ALA A 1 92 ? -13.002 1.667 23.987 1.00 81.00 92 ALA A CA 1
ATOM 705 C C . ALA A 1 92 ? -12.569 2.872 23.128 1.00 81.00 92 ALA A C 1
ATOM 707 O O . ALA A 1 92 ? -12.273 2.713 21.942 1.00 81.00 92 ALA A O 1
ATOM 708 N N . HIS A 1 93 ? -12.491 4.073 23.715 1.00 82.69 93 HIS A N 1
ATOM 709 C CA . HIS A 1 93 ? -11.995 5.251 23.008 1.00 82.69 93 HIS A CA 1
ATOM 710 C C . HIS A 1 93 ? -10.488 5.153 22.743 1.00 82.69 93 HIS A C 1
ATOM 712 O O . HIS A 1 93 ? -10.045 5.452 21.634 1.00 82.69 93 HIS A O 1
ATOM 718 N N . LEU A 1 94 ? -9.711 4.660 23.714 1.00 88.75 94 LEU A N 1
ATOM 719 C CA . LEU A 1 94 ? -8.280 4.406 23.535 1.00 88.75 94 LEU A CA 1
ATOM 720 C C . LEU A 1 94 ? -8.022 3.387 22.423 1.00 88.75 94 LEU A C 1
ATOM 722 O O . LEU A 1 94 ? -7.192 3.647 21.554 1.00 88.75 94 LEU A O 1
ATOM 726 N N . GLN A 1 95 ? -8.780 2.289 22.381 1.00 83.94 95 GLN A N 1
ATOM 727 C CA . GLN A 1 95 ? -8.661 1.297 21.307 1.00 83.94 95 GLN A CA 1
ATOM 728 C C . GLN A 1 95 ? -9.026 1.877 19.931 1.00 83.94 95 GLN A C 1
ATOM 730 O O . GLN A 1 95 ? -8.355 1.591 18.943 1.00 83.94 95 GLN A O 1
ATOM 735 N N . SER A 1 96 ? -10.028 2.758 19.853 1.00 86.62 96 SER A N 1
ATOM 736 C CA . SER A 1 96 ? -10.376 3.452 18.604 1.00 86.62 96 SER A CA 1
ATOM 737 C C . SER A 1 96 ? -9.265 4.387 18.109 1.00 86.62 96 SER A C 1
ATOM 739 O O . SER A 1 96 ? -8.995 4.453 16.908 1.00 86.62 96 SER A O 1
ATOM 741 N N . VAL A 1 97 ? -8.618 5.135 19.008 1.00 89.44 97 VAL A N 1
ATOM 742 C CA . VAL A 1 97 ? -7.490 6.005 18.634 1.00 89.44 97 VAL A CA 1
ATOM 743 C C . VAL A 1 97 ? -6.265 5.167 18.261 1.00 89.44 97 VAL A C 1
ATOM 745 O O . VAL A 1 97 ? -5.600 5.476 17.277 1.00 89.44 97 VAL A O 1
ATOM 748 N N . LYS A 1 98 ? -6.014 4.064 18.977 1.00 89.06 98 LYS A N 1
ATOM 749 C CA . LYS A 1 98 ? -4.954 3.100 18.657 1.00 89.06 98 LYS A CA 1
ATOM 750 C C . LYS A 1 98 ? -5.117 2.511 17.256 1.00 89.06 98 LYS A C 1
ATOM 752 O O . LYS A 1 98 ? -4.146 2.433 16.515 1.00 89.06 98 LYS A O 1
ATOM 757 N N . LEU A 1 99 ? -6.339 2.143 16.876 1.00 87.12 99 LEU A N 1
ATOM 758 C CA . LEU A 1 99 ? -6.622 1.624 15.539 1.00 87.12 99 LEU A CA 1
ATOM 759 C C . LEU A 1 99 ? -6.320 2.668 14.455 1.00 87.12 99 LEU A C 1
ATOM 761 O O . LEU A 1 99 ? -5.652 2.358 13.475 1.00 87.12 99 LEU A O 1
ATOM 765 N N . ARG A 1 100 ? -6.749 3.920 14.657 1.00 87.12 100 ARG A N 1
ATOM 766 C CA . ARG A 1 100 ? -6.430 5.031 13.743 1.00 87.12 100 ARG A CA 1
ATOM 767 C C . ARG A 1 100 ? -4.928 5.270 13.624 1.00 87.12 100 ARG A C 1
ATOM 769 O O . ARG A 1 100 ? -4.452 5.567 12.532 1.00 87.12 100 ARG A O 1
ATOM 776 N N . LEU A 1 101 ? -4.195 5.129 14.728 1.00 89.69 101 LEU A N 1
ATOM 777 C CA . LEU A 1 101 ? -2.740 5.229 14.723 1.00 89.69 101 LEU A CA 1
ATOM 778 C C . LEU A 1 101 ? -2.124 4.148 13.829 1.00 89.69 101 LEU A C 1
ATOM 780 O O . LEU A 1 101 ? -1.422 4.486 12.882 1.00 89.69 101 LEU A O 1
ATOM 784 N N . MET A 1 102 ? -2.480 2.881 14.053 1.00 84.56 102 MET A N 1
ATOM 785 C CA . MET A 1 102 ? -1.990 1.751 13.252 1.00 84.56 102 MET A CA 1
ATOM 786 C C . MET A 1 102 ? -2.337 1.887 11.761 1.00 84.56 102 MET A C 1
ATOM 788 O O . MET A 1 102 ? -1.518 1.589 10.893 1.00 84.56 102 MET A O 1
ATOM 792 N N . GLN A 1 103 ? -3.544 2.365 11.444 1.00 85.25 103 GLN A N 1
ATOM 793 C CA . GLN A 1 103 ? -3.966 2.620 10.064 1.00 85.25 103 GLN A CA 1
ATOM 794 C C . GLN A 1 103 ? -3.113 3.706 9.402 1.00 85.25 103 GLN A C 1
ATOM 796 O O . GLN A 1 103 ? -2.682 3.545 8.261 1.00 85.25 103 GLN A O 1
ATOM 801 N N . GLN A 1 104 ? -2.827 4.795 10.119 1.00 90.31 104 GLN A N 1
ATOM 802 C CA . GLN A 1 104 ? -2.003 5.874 9.588 1.00 90.31 104 GLN A CA 1
ATOM 803 C C . GLN A 1 104 ? -0.529 5.467 9.447 1.00 90.31 104 GLN A C 1
ATOM 805 O O . GLN A 1 104 ? 0.108 5.853 8.468 1.00 90.31 104 GLN A O 1
ATOM 810 N N . GLU A 1 105 ? 0.010 4.674 10.377 1.00 87.81 105 GLU A N 1
ATOM 811 C CA . GLU A 1 105 ? 1.347 4.072 10.259 1.00 87.81 105 GLU A CA 1
ATOM 812 C C . GLU A 1 105 ? 1.439 3.207 8.997 1.00 87.81 105 GLU A C 1
ATOM 814 O O . GLU A 1 105 ? 2.346 3.388 8.183 1.00 87.81 105 GLU A O 1
ATOM 819 N N . SER A 1 106 ? 0.443 2.343 8.778 1.00 83.81 106 SER A N 1
ATOM 820 C CA . SER A 1 106 ? 0.356 1.524 7.567 1.00 83.81 106 SER A CA 1
ATOM 821 C C . SER A 1 106 ? 0.267 2.373 6.298 1.00 83.81 106 SER A C 1
ATOM 823 O O . SER A 1 106 ? 0.870 2.023 5.286 1.00 83.81 106 SER A O 1
ATOM 825 N N . TYR A 1 107 ? -0.470 3.484 6.322 1.00 85.69 107 TYR A N 1
ATOM 826 C CA . TYR A 1 107 ? -0.595 4.367 5.163 1.00 85.69 107 TYR A CA 1
ATOM 827 C C . TYR A 1 107 ? 0.724 5.079 4.821 1.00 85.69 107 TYR A C 1
ATOM 829 O O . TYR A 1 107 ? 1.084 5.185 3.650 1.00 85.69 107 TYR A O 1
ATOM 837 N N . VAL A 1 108 ? 1.486 5.523 5.829 1.00 87.81 108 VAL A N 1
ATOM 838 C CA . VAL A 1 108 ? 2.830 6.096 5.625 1.00 87.81 108 VAL A CA 1
ATOM 839 C C . VAL A 1 108 ? 3.752 5.077 4.959 1.00 87.81 108 VAL A C 1
ATOM 841 O O . VAL A 1 108 ? 4.371 5.386 3.942 1.00 87.81 108 VAL A O 1
ATOM 844 N N . VAL A 1 109 ? 3.771 3.854 5.484 1.00 84.88 109 VAL A N 1
ATOM 845 C CA . VAL A 1 109 ? 4.549 2.734 4.944 1.00 84.88 109 VAL A CA 1
ATOM 846 C C . VAL A 1 109 ? 4.174 2.422 3.489 1.00 84.88 109 VAL A C 1
ATOM 848 O O . VAL A 1 109 ? 5.049 2.226 2.646 1.00 84.88 109 VAL A O 1
ATOM 851 N N . GLN A 1 110 ? 2.882 2.454 3.152 1.00 83.88 110 GLN A N 1
ATOM 852 C CA . GLN A 1 110 ? 2.413 2.263 1.776 1.00 83.88 110 GLN A CA 1
ATOM 853 C C . GLN A 1 110 ? 2.921 3.350 0.823 1.00 83.88 110 GLN A C 1
ATOM 855 O O . GLN A 1 110 ? 3.368 3.028 -0.278 1.00 83.88 110 GLN A O 1
ATOM 860 N N . ILE A 1 111 ? 2.883 4.625 1.227 1.00 83.25 111 ILE A N 1
ATOM 861 C CA . ILE A 1 111 ? 3.390 5.724 0.390 1.00 83.25 111 ILE A CA 1
ATOM 862 C C . ILE A 1 111 ? 4.905 5.596 0.194 1.00 83.25 111 ILE A C 1
ATOM 864 O O . ILE A 1 111 ? 5.392 5.766 -0.922 1.00 83.25 111 ILE A O 1
ATOM 868 N N . GLU A 1 112 ? 5.656 5.279 1.250 1.00 85.62 112 GLU A N 1
ATOM 869 C CA . GLU A 1 112 ? 7.105 5.048 1.159 1.00 85.62 112 GLU A CA 1
ATOM 870 C C . GLU A 1 112 ? 7.425 3.905 0.195 1.00 85.62 112 GLU A C 1
ATOM 872 O O . GLU A 1 112 ? 8.301 4.027 -0.663 1.00 85.62 112 GLU A O 1
ATOM 877 N N . GLY A 1 113 ? 6.651 2.826 0.281 1.00 82.19 113 GLY A N 1
ATOM 878 C CA . GLY A 1 113 ? 6.710 1.718 -0.653 1.00 82.19 113 GLY A CA 1
ATOM 879 C C . GLY A 1 113 ? 6.457 2.137 -2.105 1.00 82.19 113 GLY A C 1
ATOM 880 O O . GLY A 1 113 ? 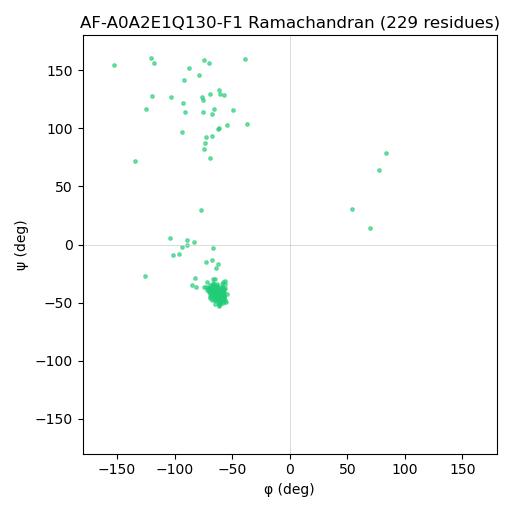7.273 1.841 -2.979 1.00 82.19 113 GLY A O 1
ATOM 881 N N . GLN A 1 114 ? 5.375 2.880 -2.353 1.00 84.75 114 GLN A N 1
ATOM 882 C CA . GLN A 1 114 ? 5.038 3.401 -3.680 1.00 84.75 114 GLN A CA 1
ATOM 883 C C . GLN A 1 114 ? 6.168 4.265 -4.256 1.00 84.75 114 GLN A C 1
ATOM 885 O O . GLN A 1 114 ? 6.502 4.145 -5.433 1.00 84.75 114 GLN A O 1
ATOM 890 N N . MET A 1 115 ? 6.782 5.114 -3.433 1.00 86.88 115 MET A N 1
ATOM 891 C CA . MET A 1 115 ? 7.894 5.964 -3.859 1.00 86.88 115 MET A CA 1
ATOM 892 C C . MET A 1 115 ? 9.121 5.161 -4.288 1.00 86.88 115 MET A C 1
ATOM 894 O O . MET A 1 115 ? 9.787 5.522 -5.258 1.00 86.88 115 MET A O 1
ATOM 898 N N . LEU A 1 116 ? 9.434 4.079 -3.574 1.00 84.25 116 LEU A N 1
ATOM 899 C CA . LEU A 1 116 ? 10.539 3.197 -3.944 1.00 84.25 116 LEU A CA 1
ATOM 900 C C . LEU A 1 116 ? 10.260 2.475 -5.267 1.00 84.25 116 LEU A C 1
ATOM 902 O O . LEU A 1 116 ? 11.172 2.306 -6.074 1.00 84.25 116 LEU A O 1
ATOM 906 N N . ASP A 1 117 ? 9.013 2.076 -5.512 1.00 83.44 117 ASP A N 1
ATOM 907 C CA . ASP A 1 117 ? 8.620 1.458 -6.780 1.00 83.44 117 ASP A CA 1
ATOM 908 C C . ASP A 1 117 ? 8.687 2.443 -7.950 1.00 83.44 117 ASP A C 1
ATOM 910 O O . ASP A 1 117 ? 9.264 2.103 -8.979 1.00 83.44 117 ASP A O 1
ATOM 914 N N . GLN A 1 118 ? 8.225 3.682 -7.763 1.00 85.88 118 GLN A N 1
ATOM 915 C CA . GLN A 1 118 ? 8.382 4.762 -8.747 1.00 85.88 118 GLN A CA 1
ATOM 916 C C . GLN A 1 118 ? 9.859 5.033 -9.056 1.00 85.88 118 GLN A C 1
ATOM 918 O O . GLN A 1 118 ? 10.248 5.119 -10.216 1.00 85.88 118 GLN A O 1
ATOM 923 N N . ARG A 1 119 ? 10.719 5.099 -8.029 1.00 86.19 119 ARG A N 1
ATOM 924 C CA . ARG A 1 119 ? 12.170 5.278 -8.214 1.00 86.19 119 ARG A CA 1
ATOM 925 C C . ARG A 1 119 ? 12.782 4.167 -9.061 1.00 86.19 119 ARG A C 1
ATOM 927 O O . ARG A 1 119 ? 13.546 4.451 -9.973 1.00 86.19 119 ARG A O 1
ATOM 934 N N . THR A 1 120 ? 12.422 2.917 -8.796 1.00 84.06 120 THR A N 1
ATOM 935 C CA . THR A 1 120 ? 12.927 1.795 -9.592 1.00 84.06 120 THR A CA 1
ATOM 936 C C . THR A 1 120 ? 12.329 1.746 -10.994 1.00 84.06 120 THR A C 1
ATOM 938 O O . THR A 1 120 ? 13.034 1.353 -11.915 1.00 84.06 120 THR A O 1
ATOM 941 N N . ALA A 1 121 ? 11.082 2.176 -11.197 1.00 85.69 121 ALA A N 1
ATOM 942 C CA . ALA A 1 121 ? 10.527 2.333 -12.541 1.00 85.69 121 ALA A CA 1
ATOM 943 C C . ALA A 1 121 ? 11.316 3.375 -13.354 1.00 85.69 121 ALA A C 1
ATOM 945 O O . ALA A 1 121 ? 11.646 3.118 -14.511 1.00 85.69 121 ALA A O 1
ATOM 946 N N . ILE A 1 122 ? 11.700 4.494 -12.727 1.00 85.62 122 ILE A N 1
ATOM 947 C CA . ILE A 1 122 ? 12.569 5.511 -13.337 1.00 85.62 122 ILE A CA 1
ATOM 948 C C . ILE A 1 122 ? 13.937 4.910 -13.688 1.00 85.62 122 ILE A C 1
ATOM 950 O O . ILE A 1 122 ? 14.373 5.041 -14.826 1.00 85.62 122 ILE A O 1
ATOM 954 N N . GLU A 1 123 ? 14.588 4.207 -12.755 1.00 86.06 123 GLU A N 1
ATOM 955 C CA . GLU A 1 123 ? 15.891 3.555 -12.988 1.00 86.06 123 GLU A CA 1
ATOM 956 C C . GLU A 1 123 ? 15.826 2.521 -14.129 1.00 86.06 123 GLU A C 1
ATOM 958 O O . GLU A 1 123 ? 16.695 2.478 -14.995 1.00 86.06 123 GLU A O 1
ATOM 963 N N . VAL A 1 124 ? 14.772 1.703 -14.176 1.00 84.50 124 VAL A N 1
ATOM 964 C CA . VAL A 1 124 ? 14.569 0.715 -15.246 1.00 84.50 124 VAL A CA 1
ATOM 965 C C . VAL A 1 124 ? 14.324 1.397 -16.595 1.00 84.50 124 VAL A C 1
ATOM 967 O O . VAL A 1 124 ? 14.903 0.979 -17.595 1.00 84.50 124 VAL A O 1
ATOM 970 N N . SER A 1 125 ? 13.516 2.461 -16.631 1.00 85.62 125 SER A N 1
ATOM 971 C CA . SER A 1 125 ? 13.308 3.274 -17.838 1.00 85.62 125 SER A CA 1
ATOM 972 C C . SER A 1 125 ? 14.623 3.889 -18.334 1.00 85.62 125 SER A C 1
ATOM 974 O O . SER A 1 125 ? 14.930 3.810 -19.523 1.00 85.62 125 SER A O 1
ATOM 976 N N . GLN A 1 126 ? 15.451 4.413 -17.425 1.00 85.31 126 GLN A N 1
ATOM 977 C CA . GLN A 1 126 ? 16.788 4.924 -17.737 1.00 85.31 126 GLN A CA 1
ATOM 978 C C . GLN A 1 126 ? 17.682 3.856 -18.371 1.00 85.31 126 GLN A C 1
ATOM 980 O O . GLN A 1 126 ? 18.324 4.118 -19.385 1.00 85.31 126 GLN A O 1
ATOM 985 N N . PHE A 1 127 ? 17.704 2.642 -17.820 1.00 84.31 127 PHE A N 1
ATOM 986 C CA . PHE A 1 127 ? 18.482 1.556 -18.410 1.00 84.31 127 PHE A CA 1
ATOM 987 C C . PHE A 1 127 ? 17.947 1.114 -19.772 1.00 84.31 127 PHE A C 1
ATOM 989 O O . PHE A 1 127 ? 18.747 0.829 -20.654 1.00 84.31 127 PHE A O 1
ATOM 996 N N . HIS A 1 128 ? 16.628 1.098 -19.979 1.00 83.19 128 HIS A N 1
ATOM 997 C CA . HIS A 1 128 ? 16.052 0.814 -21.296 1.00 83.19 128 HIS A CA 1
ATOM 998 C C . HIS A 1 128 ? 16.419 1.874 -22.339 1.00 83.19 128 HIS A C 1
ATOM 1000 O O . HIS A 1 128 ? 16.755 1.518 -23.466 1.00 83.19 128 HIS A O 1
ATOM 1006 N N . LEU A 1 129 ? 16.404 3.156 -21.962 1.00 81.75 129 LEU A N 1
ATOM 1007 C CA . LEU A 1 129 ? 16.871 4.245 -22.824 1.00 81.75 129 LEU A CA 1
ATOM 1008 C C . LEU A 1 129 ? 18.330 4.049 -23.246 1.00 81.75 129 LEU A C 1
ATOM 1010 O O . LEU A 1 129 ? 18.654 4.240 -24.414 1.00 81.75 129 LEU A O 1
ATOM 1014 N N . LEU A 1 130 ? 19.193 3.638 -22.314 1.00 81.75 130 LEU A N 1
ATOM 1015 C CA . LEU A 1 130 ? 20.609 3.401 -22.592 1.00 81.75 130 LEU A CA 1
ATOM 1016 C C . LEU A 1 130 ? 20.852 2.136 -23.429 1.00 81.75 130 LEU A C 1
ATOM 1018 O O . LEU A 1 130 ? 21.702 2.168 -24.311 1.00 81.75 130 LEU A O 1
ATOM 1022 N N . ASP A 1 131 ? 20.117 1.050 -23.181 1.00 81.12 131 ASP A N 1
ATOM 1023 C CA . ASP A 1 131 ? 20.230 -0.217 -23.926 1.00 81.12 131 ASP A CA 1
ATOM 1024 C C . ASP A 1 131 ? 19.834 -0.044 -25.401 1.00 81.12 131 ASP A C 1
ATOM 1026 O O . ASP A 1 131 ? 20.495 -0.562 -26.300 1.00 81.12 131 ASP A O 1
ATOM 1030 N N . GLU A 1 132 ? 18.782 0.738 -25.663 1.00 75.88 132 GLU A N 1
ATOM 1031 C CA . GLU A 1 132 ? 18.327 1.024 -27.027 1.00 75.88 132 GLU A CA 1
ATOM 1032 C C . GLU A 1 132 ? 19.136 2.135 -27.710 1.00 75.88 132 GLU A C 1
ATOM 1034 O O . GLU A 1 132 ? 19.366 2.069 -28.918 1.00 75.88 132 GLU A O 1
ATOM 1039 N N . GLY A 1 133 ? 19.549 3.153 -26.950 1.00 71.06 133 GLY A N 1
ATOM 1040 C CA . GLY A 1 133 ? 20.259 4.326 -27.458 1.00 71.06 133 GLY A CA 1
ATOM 1041 C C . GLY A 1 133 ? 21.762 4.124 -27.649 1.00 71.06 133 GLY A C 1
ATOM 1042 O O . GLY A 1 133 ? 22.334 4.750 -28.539 1.00 71.06 133 GLY A O 1
ATOM 1043 N N . ASN A 1 134 ? 22.383 3.236 -26.858 1.00 76.56 134 ASN A N 1
ATOM 1044 C CA . ASN A 1 134 ? 23.824 2.953 -26.847 1.00 76.56 134 ASN A CA 1
ATOM 1045 C C . ASN A 1 134 ? 24.083 1.425 -26.822 1.00 76.56 134 ASN A C 1
ATOM 1047 O O . ASN A 1 134 ? 24.553 0.878 -25.819 1.00 76.56 134 ASN A O 1
ATOM 1051 N N . PRO A 1 135 ? 23.830 0.708 -27.934 1.00 67.31 135 PRO A N 1
ATOM 1052 C CA . PRO A 1 135 ? 23.792 -0.763 -27.989 1.00 67.31 135 PRO A CA 1
ATOM 1053 C C . PRO A 1 135 ? 25.146 -1.460 -27.754 1.00 67.31 135 PRO A C 1
ATOM 1055 O O . PRO A 1 135 ? 25.233 -2.688 -27.757 1.00 67.31 135 PRO A O 1
ATOM 1058 N N . SER A 1 136 ? 26.226 -0.696 -27.583 1.00 74.00 136 SER A N 1
ATOM 1059 C CA . SER A 1 136 ? 27.555 -1.202 -27.228 1.00 74.00 136 SER A CA 1
ATOM 1060 C C . SER A 1 136 ? 27.649 -1.679 -25.772 1.00 74.00 136 SER A C 1
ATOM 1062 O O . SER A 1 136 ? 28.589 -2.401 -25.434 1.00 74.00 136 SER A O 1
ATOM 1064 N N . THR A 1 137 ? 26.682 -1.312 -24.922 1.00 74.62 137 THR A N 1
ATOM 1065 C CA . THR A 1 137 ? 26.619 -1.705 -23.508 1.00 74.62 137 THR A CA 1
ATOM 1066 C C . THR A 1 137 ? 25.338 -2.492 -23.226 1.00 74.62 137 THR A C 1
ATOM 1068 O O . THR A 1 137 ? 24.250 -2.038 -23.552 1.00 74.62 137 THR A O 1
ATOM 1071 N N . ASP A 1 138 ? 25.462 -3.673 -22.611 1.00 77.44 138 ASP A N 1
ATOM 1072 C CA . ASP A 1 138 ? 24.327 -4.540 -22.255 1.00 77.44 138 ASP A CA 1
ATOM 1073 C C . ASP A 1 138 ? 23.815 -4.219 -20.843 1.00 77.44 138 ASP A C 1
ATOM 1075 O O . ASP A 1 138 ? 24.511 -4.463 -19.852 1.00 77.44 138 ASP A O 1
ATOM 1079 N N . TYR A 1 139 ? 22.587 -3.703 -20.739 1.00 79.75 139 TYR A N 1
ATOM 1080 C CA . TYR A 1 139 ? 21.973 -3.330 -19.457 1.00 79.75 139 TYR A CA 1
ATOM 1081 C C . TYR A 1 139 ? 20.921 -4.330 -18.962 1.00 79.75 139 TYR A C 1
ATOM 1083 O O . TYR A 1 139 ? 20.292 -4.107 -17.920 1.00 79.75 139 TYR A O 1
ATOM 1091 N N . ARG A 1 140 ? 20.732 -5.468 -19.646 1.00 77.44 140 ARG A N 1
ATOM 1092 C CA . ARG A 1 140 ? 19.659 -6.432 -19.334 1.00 77.44 140 ARG A CA 1
ATOM 1093 C C . ARG A 1 140 ? 19.732 -6.968 -17.908 1.00 77.44 140 ARG A C 1
ATOM 1095 O O . ARG A 1 140 ? 18.693 -7.149 -17.270 1.00 77.44 140 ARG A O 1
ATOM 1102 N N . ARG A 1 141 ? 20.942 -7.191 -17.380 1.00 78.44 141 ARG A N 1
ATOM 1103 C CA . ARG A 1 141 ? 21.127 -7.616 -15.983 1.00 78.44 141 ARG A CA 1
ATOM 1104 C C . ARG A 1 141 ? 20.667 -6.533 -15.002 1.00 78.44 141 ARG A C 1
ATOM 1106 O O . ARG A 1 141 ? 19.881 -6.847 -14.112 1.00 78.44 141 ARG A O 1
ATOM 1113 N N . SER A 1 142 ? 21.076 -5.279 -15.192 1.00 78.12 142 SER A N 1
ATOM 1114 C CA . SER A 1 142 ? 20.675 -4.149 -14.336 1.00 78.12 142 SER A CA 1
ATOM 1115 C C . SER A 1 142 ? 19.159 -3.934 -14.338 1.00 78.12 142 SER A C 1
ATOM 1117 O O . SER A 1 142 ? 18.553 -3.732 -13.286 1.00 78.12 142 SER A O 1
ATOM 1119 N N . ILE A 1 143 ? 18.523 -4.067 -15.506 1.00 75.06 143 ILE A N 1
ATOM 1120 C CA . ILE A 1 143 ? 17.062 -4.008 -15.660 1.00 75.06 143 ILE A CA 1
ATOM 1121 C C . ILE A 1 143 ? 16.389 -5.119 -14.844 1.00 75.06 143 ILE A C 1
ATOM 1123 O O . ILE A 1 143 ? 15.484 -4.858 -14.047 1.00 75.06 143 ILE A O 1
ATOM 1127 N N . ALA A 1 144 ? 16.854 -6.362 -14.997 1.00 71.62 144 ALA A N 1
ATOM 1128 C CA . ALA A 1 144 ? 16.291 -7.506 -14.289 1.00 71.62 144 ALA A CA 1
ATOM 1129 C C . ALA A 1 144 ? 16.489 -7.407 -12.761 1.00 71.62 144 ALA A C 1
ATOM 1131 O O . ALA A 1 144 ? 15.580 -7.746 -11.995 1.00 71.62 144 ALA A O 1
ATOM 1132 N N . GLU A 1 145 ? 17.636 -6.900 -12.300 1.00 76.69 145 GLU A N 1
ATOM 1133 C CA . GLU A 1 145 ? 17.910 -6.626 -10.883 1.00 76.69 145 GLU A CA 1
ATOM 1134 C C . GLU A 1 145 ? 17.018 -5.513 -10.311 1.00 76.69 145 GLU A C 1
ATOM 1136 O O . GLU A 1 145 ? 16.508 -5.649 -9.191 1.00 76.69 145 GLU A O 1
ATOM 1141 N N . GLY A 1 146 ? 16.744 -4.461 -11.089 1.00 73.69 146 GLY A N 1
ATOM 1142 C CA . GLY A 1 146 ? 15.770 -3.425 -10.742 1.00 73.69 146 GLY A CA 1
ATOM 1143 C C . GLY A 1 146 ? 14.363 -4.003 -10.568 1.00 73.69 146 GLY A C 1
ATOM 1144 O O . GLY A 1 146 ? 13.745 -3.857 -9.509 1.00 73.69 146 GLY A O 1
ATOM 1145 N N . MET A 1 147 ? 13.880 -4.768 -11.552 1.00 74.81 147 MET A N 1
ATOM 1146 C CA . MET A 1 147 ? 12.570 -5.432 -11.483 1.00 74.81 147 MET A CA 1
ATOM 1147 C C . MET A 1 147 ? 12.453 -6.372 -10.276 1.00 74.81 147 MET A C 1
ATOM 1149 O O . MET A 1 147 ? 11.432 -6.375 -9.582 1.00 74.81 147 MET A O 1
ATOM 1153 N N . LYS A 1 148 ? 13.503 -7.153 -9.993 1.00 79.94 148 LYS A N 1
ATOM 1154 C CA . LYS A 1 148 ? 13.567 -8.013 -8.805 1.00 79.94 148 LYS A CA 1
ATOM 1155 C C . LYS A 1 148 ? 13.433 -7.187 -7.525 1.00 79.94 148 LYS A C 1
ATOM 1157 O O . LYS A 1 148 ? 12.607 -7.531 -6.683 1.00 79.94 148 LYS A O 1
ATOM 1162 N N . SER A 1 149 ? 14.189 -6.098 -7.401 1.00 79.75 149 SER A N 1
ATOM 1163 C CA . SER A 1 149 ? 14.163 -5.229 -6.218 1.00 79.75 149 SER A CA 1
ATOM 1164 C C . SER A 1 149 ? 12.774 -4.628 -5.975 1.00 79.75 149 SER A C 1
ATOM 1166 O O . SER A 1 149 ? 12.297 -4.619 -4.839 1.00 79.75 149 SER A O 1
ATOM 1168 N N . SER A 1 150 ? 12.071 -4.197 -7.030 1.00 76.56 150 SER A N 1
ATOM 1169 C CA . SER A 1 150 ? 10.680 -3.730 -6.907 1.00 76.56 150 SER A CA 1
ATOM 1170 C C . SER A 1 150 ? 9.734 -4.838 -6.442 1.00 76.56 150 SER A C 1
ATOM 1172 O O . SER A 1 150 ? 8.954 -4.642 -5.510 1.00 76.56 150 SER A O 1
ATOM 1174 N N . MET A 1 151 ? 9.841 -6.041 -7.006 1.00 78.31 151 MET A N 1
ATOM 1175 C CA . MET A 1 151 ? 8.989 -7.161 -6.596 1.00 78.31 151 MET A CA 1
ATOM 1176 C C . MET A 1 151 ? 9.266 -7.618 -5.152 1.00 78.31 151 MET A C 1
ATOM 1178 O O . MET A 1 151 ? 8.331 -7.973 -4.433 1.00 78.31 151 MET A O 1
ATOM 1182 N N . GLU A 1 152 ? 10.520 -7.571 -4.686 1.00 84.56 152 GLU A N 1
ATOM 1183 C CA . GLU A 1 152 ? 10.880 -7.867 -3.290 1.00 84.56 152 GLU A CA 1
ATOM 1184 C C . GLU A 1 152 ? 10.252 -6.852 -2.322 1.00 84.56 152 GLU A C 1
ATOM 1186 O O . GLU A 1 152 ? 9.702 -7.244 -1.287 1.00 84.56 152 GLU A O 1
ATOM 1191 N N . ARG A 1 153 ? 10.232 -5.564 -2.683 1.00 80.00 153 ARG A N 1
ATOM 1192 C CA . ARG A 1 153 ? 9.563 -4.521 -1.889 1.00 80.00 153 ARG A CA 1
ATOM 1193 C C . ARG A 1 153 ? 8.049 -4.651 -1.898 1.00 80.00 153 ARG A C 1
ATOM 1195 O O . ARG A 1 153 ? 7.443 -4.598 -0.831 1.00 80.00 153 ARG A O 1
ATOM 1202 N N . LYS A 1 154 ? 7.438 -4.899 -3.058 1.00 79.38 154 LYS A N 1
ATOM 1203 C CA . LYS A 1 154 ? 5.995 -5.153 -3.165 1.00 79.38 154 LYS A CA 1
ATOM 1204 C C . LYS A 1 154 ? 5.569 -6.330 -2.289 1.00 79.38 154 LYS A C 1
ATOM 1206 O O . LYS A 1 154 ? 4.532 -6.279 -1.632 1.00 79.38 154 LYS A O 1
ATOM 1211 N N . LEU A 1 155 ? 6.392 -7.379 -2.221 1.00 84.81 155 LEU A N 1
ATOM 1212 C CA . LEU A 1 155 ? 6.162 -8.491 -1.304 1.00 84.81 155 LEU A CA 1
ATOM 1213 C C . LEU A 1 155 ? 6.255 -8.061 0.169 1.00 84.81 155 LEU A C 1
ATOM 1215 O O . LEU A 1 155 ? 5.467 -8.541 0.980 1.00 84.81 155 LEU A O 1
ATOM 1219 N N . SER A 1 156 ? 7.191 -7.177 0.526 1.00 84.25 156 SER A N 1
ATOM 1220 C CA . SER A 1 156 ? 7.286 -6.613 1.881 1.00 84.25 156 SER A CA 1
ATOM 1221 C C . SER A 1 156 ? 6.039 -5.806 2.253 1.00 84.25 156 SER A C 1
ATOM 1223 O O . SER A 1 156 ? 5.424 -6.089 3.277 1.00 84.25 156 SER A O 1
ATOM 1225 N N . GLN A 1 157 ? 5.597 -4.896 1.380 1.00 81.12 157 GLN A N 1
ATOM 1226 C CA . GLN A 1 157 ? 4.384 -4.094 1.586 1.00 81.12 157 GLN A CA 1
ATOM 1227 C C . GLN A 1 157 ? 3.140 -4.976 1.760 1.00 81.12 157 GLN A C 1
ATOM 1229 O O . GLN A 1 157 ? 2.301 -4.725 2.619 1.00 81.12 157 GLN A O 1
ATOM 1234 N N . LEU A 1 158 ? 3.018 -6.048 0.967 1.00 83.81 158 LEU A N 1
ATOM 1235 C CA . LEU A 1 158 ? 1.902 -6.991 1.085 1.00 83.81 158 LEU A CA 1
ATOM 1236 C C . LEU A 1 158 ? 1.930 -7.778 2.405 1.00 83.81 158 LEU A C 1
ATOM 1238 O O . LEU A 1 158 ? 0.870 -8.131 2.913 1.00 83.81 158 LEU A O 1
ATOM 1242 N N . LYS A 1 159 ? 3.110 -8.036 2.986 1.00 87.81 159 LYS A N 1
ATOM 1243 C CA . LYS A 1 159 ? 3.218 -8.643 4.326 1.00 87.81 159 LYS A CA 1
ATOM 1244 C C . LYS A 1 159 ? 2.770 -7.679 5.423 1.00 87.81 159 LYS A C 1
ATOM 1246 O O . LYS A 1 159 ? 2.109 -8.104 6.365 1.00 87.81 159 LYS A O 1
ATOM 1251 N N . GLU A 1 160 ? 3.104 -6.400 5.304 1.00 83.81 160 GLU A N 1
ATOM 1252 C CA . GLU A 1 160 ? 2.660 -5.372 6.253 1.00 83.81 160 GLU A CA 1
ATOM 1253 C C . GLU A 1 160 ? 1.153 -5.130 6.144 1.00 83.81 160 GLU A C 1
ATOM 1255 O O . GLU A 1 160 ? 0.459 -5.115 7.160 1.00 83.81 160 GLU A O 1
ATOM 1260 N N . ALA A 1 161 ? 0.625 -5.053 4.919 1.00 82.06 161 ALA A N 1
ATOM 1261 C CA . ALA A 1 161 ? -0.812 -4.988 4.669 1.00 82.06 161 ALA A CA 1
ATOM 1262 C C . ALA A 1 161 ? -1.542 -6.203 5.260 1.00 82.06 161 ALA A C 1
ATOM 1264 O O . ALA A 1 161 ? -2.598 -6.048 5.864 1.00 82.06 161 ALA A O 1
ATOM 1265 N N . LEU A 1 162 ? -0.955 -7.401 5.152 1.00 88.69 162 LEU A N 1
ATOM 1266 C CA . LEU A 1 162 ? -1.514 -8.606 5.757 1.00 88.69 162 LEU A CA 1
ATOM 1267 C C . LEU A 1 162 ? -1.565 -8.509 7.288 1.00 88.69 162 LEU A C 1
ATOM 1269 O O . LEU A 1 162 ? -2.601 -8.807 7.873 1.00 88.69 162 LEU A O 1
ATOM 1273 N N . SER A 1 163 ? -0.486 -8.048 7.923 1.00 87.44 163 SER A N 1
ATOM 1274 C CA . SER A 1 163 ? -0.442 -7.817 9.374 1.00 87.44 163 SER A CA 1
ATOM 1275 C C . SER A 1 163 ? -1.511 -6.808 9.825 1.00 87.44 163 SER A C 1
ATOM 1277 O O . SER A 1 163 ? -2.207 -7.020 10.819 1.00 87.44 163 SER A O 1
ATOM 1279 N N . SER A 1 164 ? -1.705 -5.730 9.057 1.00 83.69 164 SER A N 1
ATOM 1280 C CA . SER A 1 164 ? -2.755 -4.736 9.316 1.00 83.69 164 SER A CA 1
ATOM 1281 C C . SER A 1 164 ? -4.164 -5.324 9.163 1.00 83.69 164 SER A C 1
ATOM 1283 O O . SER A 1 164 ? -5.012 -5.129 10.035 1.00 83.69 164 SER A O 1
ATOM 1285 N N . ALA A 1 165 ? -4.405 -6.101 8.104 1.00 85.62 165 ALA A N 1
ATOM 1286 C CA . ALA A 1 165 ? -5.680 -6.775 7.871 1.00 85.62 165 ALA A CA 1
ATOM 1287 C C . ALA A 1 165 ? -6.001 -7.794 8.981 1.00 85.62 165 ALA A C 1
ATO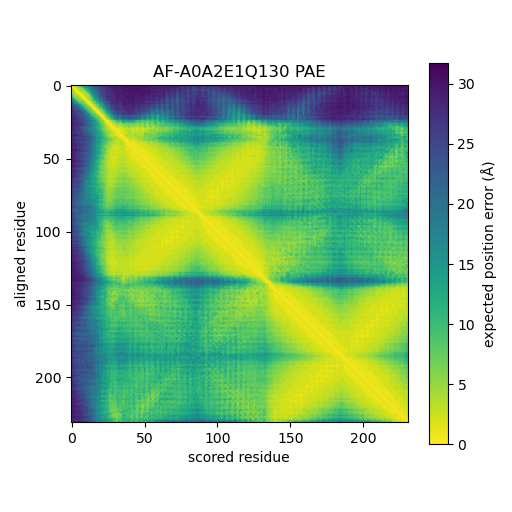M 1289 O O . ALA A 1 165 ? -7.137 -7.864 9.449 1.00 85.62 165 ALA A O 1
ATOM 1290 N N . GLU A 1 166 ? -4.998 -8.530 9.469 1.00 88.50 166 GLU A N 1
ATOM 1291 C CA . GLU A 1 166 ? -5.134 -9.440 10.613 1.00 88.50 166 GLU A CA 1
ATOM 1292 C C . GLU A 1 166 ? -5.515 -8.685 11.898 1.00 88.50 166 GLU A C 1
ATOM 1294 O O . GLU A 1 166 ? -6.446 -9.092 12.597 1.00 88.50 166 GLU A O 1
ATOM 1299 N N . ALA A 1 167 ? -4.892 -7.532 12.164 1.00 84.25 167 ALA A N 1
ATOM 1300 C CA . ALA A 1 167 ? -5.259 -6.679 13.296 1.00 84.25 167 ALA A CA 1
ATOM 1301 C C . ALA A 1 167 ? -6.686 -6.103 13.175 1.00 84.25 167 ALA A C 1
ATOM 1303 O O . ALA A 1 167 ? -7.429 -6.081 14.162 1.00 84.25 167 ALA A O 1
ATOM 1304 N N . ASN A 1 168 ? -7.097 -5.671 11.975 1.00 86.62 168 ASN A N 1
ATOM 1305 C CA . ASN A 1 168 ? -8.465 -5.208 11.708 1.00 86.62 168 ASN A CA 1
ATOM 1306 C C . ASN A 1 168 ? -9.482 -6.322 11.963 1.00 86.62 168 ASN A C 1
ATOM 1308 O O . ASN A 1 168 ? -10.497 -6.106 12.628 1.00 86.62 168 ASN A O 1
ATOM 1312 N N . ARG A 1 169 ? -9.193 -7.530 11.477 1.00 92.69 169 ARG A N 1
ATOM 1313 C CA . ARG A 1 169 ? -10.044 -8.700 11.672 1.00 92.69 169 ARG A CA 1
ATOM 1314 C C . ARG A 1 169 ? -10.200 -9.048 13.146 1.00 92.69 169 ARG A C 1
ATOM 1316 O O . ARG A 1 169 ? -11.312 -9.324 13.592 1.00 92.69 169 ARG A O 1
ATOM 1323 N N . ASP A 1 170 ? -9.129 -8.981 13.932 1.00 88.94 170 ASP A N 1
ATOM 1324 C CA . ASP A 1 170 ? -9.206 -9.228 15.373 1.00 88.94 170 ASP A CA 1
ATOM 1325 C C . ASP A 1 170 ? -10.037 -8.160 16.105 1.00 88.94 170 ASP A C 1
ATOM 1327 O O . ASP A 1 170 ? -10.825 -8.496 16.996 1.00 88.94 170 ASP A O 1
ATOM 1331 N N . TYR A 1 171 ? -9.946 -6.892 15.691 1.00 89.56 171 TYR A N 1
ATOM 1332 C CA . TYR A 1 171 ? -10.826 -5.828 16.182 1.00 89.56 171 TYR A CA 1
ATOM 1333 C C . TYR A 1 171 ? -12.301 -6.101 15.848 1.00 89.56 171 TYR A C 1
ATOM 1335 O O . TYR A 1 171 ? -13.160 -6.052 16.736 1.00 89.56 171 TYR A O 1
ATOM 1343 N N . PHE A 1 172 ? -12.616 -6.422 14.590 1.00 89.38 172 PHE A N 1
ATOM 1344 C CA . PHE A 1 172 ? -13.996 -6.691 14.181 1.00 89.38 172 PHE A CA 1
ATOM 1345 C C . PHE A 1 172 ? -14.561 -7.944 14.839 1.00 89.38 172 PHE A C 1
ATOM 1347 O O . PHE A 1 172 ? -15.726 -7.946 15.231 1.00 89.38 172 PHE A O 1
ATOM 1354 N N . LYS A 1 173 ? -13.725 -8.954 15.081 1.00 92.75 173 LYS A N 1
ATOM 1355 C CA . LYS A 1 173 ? -14.105 -10.148 15.833 1.00 92.75 173 LYS A CA 1
ATOM 1356 C C . LYS A 1 173 ? -14.522 -9.809 17.265 1.00 92.75 173 LYS A C 1
ATOM 1358 O O . LYS A 1 173 ? -15.554 -10.278 17.733 1.00 92.75 173 LYS A O 1
ATOM 1363 N N . GLN A 1 174 ? -13.766 -8.956 17.959 1.00 90.06 174 GLN A N 1
ATOM 1364 C CA . GLN A 1 174 ? -14.151 -8.490 19.299 1.00 90.06 174 GLN A CA 1
ATOM 1365 C C . GLN A 1 174 ? -15.443 -7.665 19.270 1.00 90.06 174 GLN A C 1
ATOM 1367 O O . GLN A 1 174 ? -16.274 -7.762 20.177 1.00 90.06 174 GLN A O 1
ATOM 1372 N N . ARG A 1 175 ? -15.626 -6.846 18.230 1.00 88.75 175 ARG A N 1
ATOM 1373 C CA . ARG A 1 175 ? -16.815 -6.005 18.065 1.00 88.75 175 ARG A CA 1
ATOM 1374 C C . ARG A 1 175 ? -18.074 -6.823 17.776 1.00 88.75 175 ARG A C 1
ATOM 1376 O O . ARG A 1 175 ? -19.137 -6.460 18.285 1.00 88.75 175 ARG A O 1
ATOM 1383 N N . GLU A 1 176 ? -17.959 -7.888 16.989 1.00 94.56 176 GLU A N 1
ATOM 1384 C CA . GLU A 1 176 ? -19.026 -8.859 16.723 1.00 94.56 176 GLU A CA 1
ATOM 1385 C C . GLU A 1 176 ? -19.405 -9.609 18.003 1.00 94.56 176 GLU A C 1
ATOM 1387 O O . GLU A 1 176 ? -20.566 -9.547 18.398 1.00 94.56 176 GLU A O 1
ATOM 1392 N N . GLU A 1 177 ? -18.430 -10.168 18.727 1.00 93.00 177 GLU A N 1
ATOM 1393 C CA . GLU A 1 177 ? -18.656 -10.875 19.997 1.00 93.00 177 GLU A CA 1
ATOM 1394 C C . GLU A 1 177 ? -19.360 -9.980 21.031 1.00 93.00 177 GLU A C 1
ATOM 1396 O O . GLU A 1 177 ? -20.350 -10.364 21.655 1.00 93.00 177 GLU A O 1
ATOM 1401 N N . ASN A 1 178 ? -18.902 -8.732 21.171 1.00 91.62 178 ASN A N 1
ATOM 1402 C CA . ASN A 1 178 ? -19.580 -7.740 21.999 1.00 91.62 178 ASN A CA 1
ATOM 1403 C C . ASN A 1 178 ? -20.990 -7.421 21.470 1.00 91.62 178 ASN A C 1
ATOM 1405 O O . ASN A 1 178 ? -21.923 -7.264 22.252 1.00 91.62 178 ASN A O 1
ATOM 1409 N N . GLY A 1 179 ? -21.152 -7.335 20.149 1.00 92.00 179 GLY A N 1
ATOM 1410 C CA . GLY A 1 179 ? -22.438 -7.112 19.495 1.00 92.00 179 GLY A CA 1
ATOM 1411 C C . GLY A 1 179 ? -23.446 -8.205 19.821 1.00 92.00 179 GLY A C 1
ATOM 1412 O O . GLY A 1 179 ? -24.573 -7.883 20.185 1.00 92.00 179 GLY A O 1
ATOM 1413 N N . ARG A 1 180 ? -23.023 -9.471 19.797 1.00 94.31 180 ARG A N 1
ATOM 1414 C CA . ARG A 1 180 ? -23.858 -10.614 20.174 1.00 94.31 180 ARG A CA 1
ATOM 1415 C C . ARG A 1 180 ? -24.384 -10.471 21.602 1.00 94.31 180 ARG A C 1
ATOM 1417 O O . ARG A 1 180 ? -25.587 -10.542 21.826 1.00 94.31 180 ARG A O 1
ATOM 1424 N N . GLN A 1 181 ? -23.503 -10.158 22.553 1.00 93.75 181 GLN A N 1
ATOM 1425 C CA . GLN A 1 181 ? -23.886 -9.955 23.957 1.00 93.75 181 GLN A CA 1
ATOM 1426 C C . GLN A 1 181 ? -24.833 -8.761 24.154 1.00 93.75 181 GLN A C 1
ATOM 1428 O O . GLN A 1 181 ? -25.673 -8.767 25.054 1.00 93.75 181 GLN A O 1
ATOM 1433 N N . LEU A 1 182 ? -24.686 -7.702 23.352 1.00 92.19 182 LEU A N 1
ATOM 1434 C CA . LEU A 1 182 ? -25.576 -6.540 23.398 1.00 92.19 182 LEU A CA 1
ATOM 1435 C C . LEU A 1 182 ? -26.943 -6.838 22.775 1.00 92.19 182 LEU A C 1
ATOM 1437 O O . LEU A 1 182 ? -27.951 -6.348 23.284 1.00 92.19 182 LEU A O 1
ATOM 1441 N N . LEU A 1 183 ? -26.982 -7.640 21.711 1.00 94.25 183 LEU A N 1
ATOM 1442 C CA . LEU A 1 183 ? -28.215 -8.088 21.072 1.00 94.25 183 LEU A CA 1
ATOM 1443 C C . LEU A 1 183 ? -29.028 -8.977 22.022 1.00 94.25 183 LEU A C 1
ATOM 1445 O O . LEU A 1 183 ? -30.214 -8.734 22.208 1.00 94.25 183 LEU A O 1
ATOM 1449 N N . GLU A 1 184 ? -28.382 -9.932 22.701 1.00 95.31 184 GLU A N 1
ATOM 1450 C CA . GLU A 1 184 ? -29.017 -10.784 23.725 1.00 95.31 184 GLU A CA 1
ATOM 1451 C C . GLU A 1 184 ? -29.671 -9.966 24.850 1.00 95.31 184 GLU A C 1
ATOM 1453 O O . GLU A 1 184 ? -30.684 -10.362 25.426 1.00 95.31 184 GLU A O 1
ATOM 1458 N N . LYS A 1 185 ? -29.107 -8.793 25.151 1.00 95.38 185 LYS A N 1
ATOM 1459 C CA . LYS A 1 185 ? -29.625 -7.852 26.153 1.00 95.38 185 LYS A CA 1
ATOM 1460 C C . LYS A 1 185 ? -30.635 -6.850 25.587 1.00 95.38 185 LYS A C 1
ATOM 1462 O O . LYS A 1 185 ? -31.059 -5.964 26.324 1.00 95.38 185 LYS A O 1
ATOM 1467 N N . ASN A 1 186 ? -31.008 -6.962 24.311 1.00 94.56 186 ASN A N 1
ATOM 1468 C CA . ASN A 1 186 ? -31.854 -6.011 23.581 1.00 94.56 186 ASN A CA 1
ATOM 1469 C C . ASN A 1 186 ? -31.337 -4.557 23.632 1.00 94.56 186 ASN A C 1
ATOM 1471 O O . ASN A 1 186 ? -32.124 -3.612 23.613 1.00 94.56 186 ASN A O 1
ATOM 1475 N N . ILE A 1 187 ? -30.015 -4.364 23.730 1.00 95.00 187 ILE A N 1
ATOM 1476 C CA . ILE A 1 187 ? -29.383 -3.031 23.766 1.00 95.00 187 ILE A CA 1
ATOM 1477 C C . ILE A 1 187 ? -29.159 -2.496 22.350 1.00 95.00 187 ILE A C 1
ATOM 1479 O O . ILE A 1 187 ? -29.250 -1.291 22.128 1.00 95.00 187 ILE A O 1
ATOM 1483 N N . ILE A 1 188 ? -28.853 -3.385 21.404 1.00 93.44 188 ILE A N 1
ATOM 1484 C CA . ILE A 1 188 ? -28.718 -3.057 19.982 1.00 93.44 188 ILE A CA 1
ATOM 1485 C C . ILE A 1 188 ? -29.757 -3.826 19.172 1.00 93.44 188 ILE A C 1
ATOM 1487 O O . ILE A 1 188 ? -30.228 -4.885 19.585 1.00 93.44 188 ILE A O 1
ATOM 1491 N N . SER A 1 189 ? -30.092 -3.293 18.006 1.00 95.12 189 SER A N 1
ATOM 1492 C CA . SER A 1 189 ? -30.982 -3.941 17.048 1.00 95.12 189 SER A CA 1
ATOM 1493 C C . SER A 1 189 ? -30.297 -5.097 16.309 1.00 95.12 189 SER A C 1
ATOM 1495 O O . SER A 1 189 ? -29.073 -5.139 16.162 1.00 95.12 189 SER A O 1
ATOM 1497 N N . GLN A 1 190 ? -31.109 -6.006 15.761 1.00 95.69 190 GLN A N 1
ATOM 1498 C CA . GLN A 1 190 ? -30.644 -7.082 14.880 1.00 95.69 190 GLN A CA 1
ATOM 1499 C C . GLN A 1 190 ? -29.835 -6.539 13.688 1.00 95.69 190 GLN A C 1
ATOM 1501 O O . GLN A 1 190 ? -28.765 -7.057 13.380 1.00 95.69 190 GLN A O 1
ATOM 1506 N N . ALA A 1 191 ? -30.289 -5.442 13.074 1.00 94.62 191 ALA A N 1
ATOM 1507 C CA . ALA A 1 191 ? -29.603 -4.814 11.945 1.00 94.62 191 ALA A CA 1
ATOM 1508 C C . ALA A 1 191 ? -28.202 -4.285 12.316 1.00 94.62 191 ALA A C 1
ATOM 1510 O O . ALA A 1 191 ? -27.259 -4.376 11.528 1.00 94.62 191 ALA A O 1
ATOM 1511 N N . GLU A 1 192 ? -28.030 -3.743 13.527 1.00 91.75 192 GLU A N 1
ATOM 1512 C CA . GLU A 1 192 ? -26.717 -3.300 14.011 1.00 91.75 192 GLU A CA 1
ATOM 1513 C C . GLU A 1 192 ? -25.768 -4.468 14.272 1.00 91.75 192 GLU A C 1
ATOM 1515 O O . GLU A 1 192 ? -24.562 -4.330 14.053 1.00 91.75 192 GLU A O 1
ATOM 1520 N N . TYR A 1 193 ? -26.290 -5.605 14.735 1.00 95.25 193 TYR A N 1
ATOM 1521 C CA . TYR A 1 193 ? -25.500 -6.822 14.887 1.00 95.25 193 TYR A CA 1
ATOM 1522 C C . TYR A 1 193 ? -25.075 -7.389 13.526 1.00 95.25 193 TYR A C 1
ATOM 1524 O O . TYR A 1 193 ? -23.886 -7.620 13.313 1.00 95.25 193 TYR A O 1
ATOM 1532 N N . GLU A 1 194 ? -26.000 -7.507 12.571 1.00 94.94 194 GLU A N 1
ATOM 1533 C CA . GLU A 1 194 ? -25.716 -7.977 11.207 1.00 94.94 194 GLU A CA 1
ATOM 1534 C C . GLU A 1 194 ? -24.651 -7.127 10.509 1.00 94.94 194 GLU A C 1
ATOM 1536 O O . GLU A 1 194 ? -23.756 -7.662 9.856 1.00 94.94 194 GLU A O 1
ATOM 1541 N N . ARG A 1 195 ? -24.664 -5.804 10.720 1.00 94.19 195 ARG A N 1
ATOM 1542 C CA . ARG A 1 195 ? -23.607 -4.923 10.211 1.00 94.19 195 ARG A CA 1
ATOM 1543 C C . ARG A 1 195 ? -22.228 -5.269 10.779 1.00 94.19 195 ARG A C 1
ATOM 1545 O O . ARG A 1 195 ? -21.248 -5.233 10.046 1.00 94.19 195 ARG A O 1
ATOM 1552 N N . ARG A 1 196 ? -22.133 -5.620 12.065 1.00 94.19 196 ARG A N 1
ATOM 1553 C CA . ARG A 1 196 ? -20.858 -6.027 12.687 1.00 94.19 196 ARG A CA 1
ATOM 1554 C C . ARG A 1 196 ? -20.370 -7.373 12.150 1.00 94.19 196 ARG A C 1
ATOM 1556 O O . ARG A 1 196 ? -19.166 -7.538 11.977 1.00 94.19 196 ARG A O 1
ATOM 1563 N N . VAL A 1 197 ? -21.285 -8.306 11.878 1.00 96.12 197 VAL A N 1
ATOM 1564 C CA . VAL A 1 197 ? -20.967 -9.587 11.224 1.00 96.12 197 VAL A CA 1
ATOM 1565 C C . VAL A 1 197 ? -20.428 -9.343 9.813 1.00 96.12 197 VAL A C 1
ATOM 1567 O O . VAL A 1 197 ? -19.404 -9.915 9.447 1.00 96.12 197 VAL A O 1
ATOM 1570 N N . LEU A 1 198 ? -21.065 -8.450 9.050 1.00 94.88 198 LEU A N 1
ATOM 1571 C CA . LEU A 1 198 ? -20.603 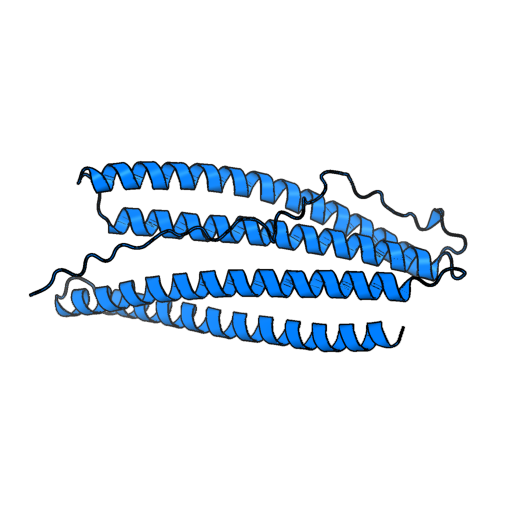-8.072 7.715 1.00 94.88 198 LEU A CA 1
ATOM 1572 C C . LEU A 1 198 ? -19.210 -7.422 7.751 1.00 94.88 198 LEU A C 1
ATOM 1574 O O . LEU A 1 198 ? -18.353 -7.796 6.954 1.00 94.88 198 LEU A O 1
ATOM 1578 N N . ASP A 1 199 ? -18.960 -6.500 8.688 1.00 91.81 199 ASP A N 1
ATOM 1579 C CA . ASP A 1 199 ? -17.644 -5.864 8.857 1.00 91.81 199 ASP A CA 1
ATOM 1580 C C . ASP A 1 199 ? -16.543 -6.922 9.123 1.00 91.81 199 ASP A C 1
ATOM 1582 O O . ASP A 1 199 ? -15.444 -6.845 8.568 1.00 91.81 199 ASP A O 1
ATOM 1586 N N . LEU A 1 200 ? -16.841 -7.951 9.933 1.00 94.75 200 LEU A N 1
ATOM 1587 C CA . LEU A 1 200 ? -15.926 -9.073 10.174 1.00 94.75 200 LEU A CA 1
ATOM 1588 C C . LEU A 1 200 ? -15.681 -9.891 8.898 1.00 94.75 200 LEU A C 1
ATOM 1590 O O . LEU A 1 200 ? -14.525 -10.141 8.562 1.00 94.75 200 LEU A O 1
ATOM 1594 N N . GLN A 1 201 ? -16.732 -10.262 8.165 1.00 94.31 201 GLN A N 1
ATOM 1595 C CA . GLN A 1 201 ? -16.603 -11.017 6.912 1.00 94.31 201 GLN A CA 1
ATOM 1596 C C . GLN A 1 201 ? -15.745 -10.272 5.882 1.00 94.31 201 GLN A C 1
ATOM 1598 O O . GLN A 1 201 ? -14.827 -10.854 5.308 1.00 94.31 201 GLN A O 1
ATOM 1603 N N . GLN A 1 202 ? -15.971 -8.966 5.713 1.00 91.56 202 GLN A N 1
ATOM 1604 C CA . GLN A 1 202 ? -15.175 -8.127 4.812 1.00 91.56 202 GLN A CA 1
ATOM 1605 C C . GLN A 1 202 ? -13.688 -8.119 5.194 1.00 91.56 202 GLN A C 1
ATOM 1607 O O . GLN A 1 202 ? -12.823 -8.211 4.323 1.00 91.56 202 GLN A O 1
ATOM 1612 N N . SER A 1 203 ? -13.374 -8.068 6.493 1.00 91.88 203 SER A N 1
ATOM 1613 C CA . SER A 1 203 ? -11.983 -8.134 6.958 1.00 91.88 203 SER A CA 1
ATOM 1614 C C . SER A 1 203 ? -11.321 -9.495 6.698 1.00 91.88 203 SER A C 1
ATOM 1616 O O . SER A 1 203 ? -10.127 -9.565 6.405 1.00 91.88 203 SER A O 1
ATOM 1618 N N . GLU A 1 204 ? -12.081 -10.593 6.749 1.00 93.06 204 GLU A N 1
ATOM 1619 C CA . GLU A 1 204 ? -11.570 -11.931 6.431 1.00 93.06 204 GLU A CA 1
ATOM 1620 C C . GLU A 1 204 ? -11.306 -12.092 4.924 1.00 93.06 204 GLU A C 1
ATOM 1622 O O . GLU A 1 204 ? -10.286 -12.667 4.529 1.00 93.06 204 GLU A O 1
ATOM 1627 N N . GLU A 1 205 ? -12.160 -11.517 4.075 1.00 92.19 205 GLU A N 1
ATOM 1628 C CA . GLU A 1 205 ? -11.939 -11.456 2.625 1.00 92.19 205 GLU A CA 1
ATOM 1629 C C . GLU A 1 205 ? -10.705 -10.617 2.255 1.00 92.19 205 GLU A C 1
ATOM 1631 O O . GLU A 1 205 ? -9.928 -11.006 1.374 1.00 92.19 205 GLU A O 1
ATOM 1636 N N . GLU A 1 206 ? -10.468 -9.500 2.951 1.00 89.12 206 GLU A N 1
ATOM 1637 C CA . GLU A 1 206 ? -9.281 -8.658 2.759 1.00 89.12 206 GLU A CA 1
ATOM 1638 C C . GLU A 1 206 ? -7.979 -9.439 3.015 1.00 89.12 206 GLU A C 1
ATOM 1640 O O . GLU A 1 206 ? -7.031 -9.359 2.222 1.00 89.12 206 GLU A O 1
ATOM 1645 N N . ILE A 1 207 ? -7.949 -10.259 4.072 1.00 91.81 207 ILE A N 1
ATOM 1646 C CA . ILE A 1 207 ? -6.821 -11.148 4.387 1.00 91.81 207 ILE A CA 1
ATOM 1647 C C . ILE A 1 207 ? -6.578 -12.140 3.244 1.00 91.81 207 ILE A C 1
ATOM 1649 O O . ILE A 1 207 ? -5.437 -12.301 2.798 1.00 91.81 207 ILE A O 1
ATOM 1653 N N . LEU A 1 208 ? -7.628 -12.809 2.754 1.00 91.62 208 LEU A N 1
ATOM 1654 C CA . LEU A 1 208 ? -7.515 -13.793 1.670 1.00 91.62 208 LEU A CA 1
ATOM 1655 C C . LEU A 1 208 ? -7.002 -13.153 0.375 1.00 91.62 208 LEU A C 1
ATOM 1657 O O . LEU A 1 208 ? -6.064 -13.664 -0.244 1.00 91.62 208 LEU A O 1
ATOM 1661 N N . SER A 1 209 ? -7.566 -12.004 0.002 1.00 89.75 209 SER A N 1
ATOM 1662 C CA . SER A 1 209 ? -7.152 -11.227 -1.169 1.00 89.75 209 SER A CA 1
ATOM 1663 C C . SER A 1 209 ? -5.682 -10.804 -1.075 1.00 89.75 209 SER A C 1
ATOM 1665 O O . SER A 1 209 ? -4.910 -10.975 -2.024 1.00 89.75 209 SER A O 1
ATOM 1667 N N . THR A 1 210 ? -5.254 -10.322 0.093 1.00 86.75 210 THR A N 1
ATOM 1668 C CA . THR A 1 210 ? -3.869 -9.889 0.326 1.00 86.75 210 THR A CA 1
ATOM 1669 C C . THR A 1 210 ? -2.888 -11.062 0.274 1.00 86.75 210 THR A C 1
ATOM 1671 O O . THR A 1 210 ? -1.833 -10.946 -0.357 1.00 86.75 210 THR A O 1
ATOM 1674 N N . LYS A 1 211 ? -3.248 -12.224 0.840 1.00 89.88 211 LYS A N 1
ATOM 1675 C CA . LYS A 1 211 ? -2.450 -13.460 0.736 1.00 89.88 211 LYS A CA 1
ATOM 1676 C C . LYS A 1 211 ? -2.269 -13.902 -0.715 1.00 89.88 211 LYS A C 1
ATOM 1678 O O . LYS A 1 211 ? -1.138 -14.136 -1.137 1.00 89.88 211 LYS A O 1
ATOM 1683 N N . ALA A 1 212 ? -3.349 -13.933 -1.497 1.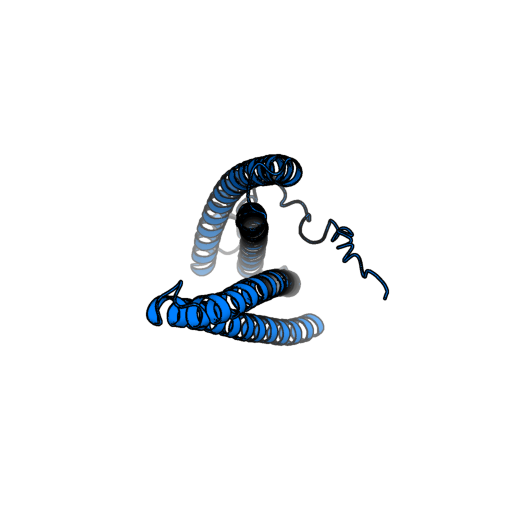00 87.19 212 ALA A N 1
ATOM 1684 C CA . ALA A 1 212 ? -3.290 -14.317 -2.906 1.00 87.19 212 ALA A CA 1
ATOM 1685 C C . ALA A 1 212 ? -2.371 -13.387 -3.722 1.00 87.19 212 ALA A C 1
ATOM 1687 O O . ALA A 1 212 ? -1.545 -13.854 -4.510 1.00 87.19 212 ALA A O 1
ATOM 1688 N N . ARG A 1 213 ? -2.446 -12.069 -3.486 1.00 84.62 213 ARG A N 1
ATOM 1689 C CA . ARG A 1 213 ? -1.536 -11.090 -4.110 1.00 84.62 213 ARG A CA 1
ATOM 1690 C C . ARG A 1 213 ? -0.078 -11.342 -3.722 1.00 84.62 213 ARG A C 1
ATOM 1692 O O . ARG A 1 213 ? 0.792 -11.305 -4.591 1.00 84.62 213 ARG A O 1
ATOM 1699 N N . ALA A 1 214 ? 0.193 -11.609 -2.443 1.00 84.00 214 ALA A N 1
ATOM 1700 C CA . ALA A 1 214 ? 1.545 -11.886 -1.958 1.00 84.00 214 ALA A CA 1
ATOM 1701 C C . ALA A 1 214 ? 2.138 -13.141 -2.614 1.00 84.00 214 ALA A C 1
ATOM 1703 O O . ALA A 1 214 ? 3.305 -13.140 -3.010 1.00 84.00 214 ALA A O 1
ATOM 1704 N N . ASP A 1 215 ? 1.339 -14.194 -2.777 1.00 85.06 215 ASP A N 1
ATOM 1705 C CA . ASP A 1 215 ? 1.783 -15.429 -3.423 1.00 85.06 215 ASP A CA 1
ATOM 1706 C C . ASP A 1 215 ? 2.030 -15.249 -4.926 1.00 85.06 215 ASP A C 1
ATOM 1708 O O . ASP A 1 215 ? 3.039 -15.743 -5.435 1.00 85.06 215 ASP A O 1
ATOM 1712 N N . GLY A 1 216 ? 1.204 -14.457 -5.616 1.00 82.19 216 GLY A N 1
ATOM 1713 C CA . GLY A 1 216 ? 1.462 -14.068 -7.005 1.00 82.19 216 GLY A CA 1
ATOM 1714 C C . GLY A 1 216 ? 2.813 -13.360 -7.172 1.00 82.19 216 GLY A C 1
ATOM 1715 O O . GLY A 1 216 ? 3.611 -13.729 -8.032 1.00 82.19 216 GLY A O 1
ATOM 1716 N N . VAL A 1 217 ? 3.134 -12.402 -6.294 1.00 83.19 217 VAL A N 1
ATOM 1717 C CA . VAL A 1 217 ? 4.433 -11.702 -6.322 1.00 83.19 217 VAL A CA 1
ATOM 1718 C C . VAL A 1 217 ? 5.601 -12.654 -6.031 1.00 83.19 217 VAL A C 1
ATOM 1720 O O . VAL A 1 217 ? 6.638 -12.570 -6.694 1.00 83.19 217 VAL A O 1
ATOM 1723 N N . LYS A 1 218 ? 5.450 -13.603 -5.094 1.00 86.12 218 LYS A N 1
ATOM 1724 C CA . LYS A 1 218 ? 6.481 -14.628 -4.833 1.00 86.12 218 LYS A CA 1
ATOM 1725 C C . LYS A 1 218 ? 6.780 -15.466 -6.076 1.00 86.12 218 LYS A C 1
ATOM 1727 O O . LYS A 1 218 ? 7.948 -15.736 -6.348 1.00 86.12 218 LYS A O 1
ATOM 1732 N N . GLN A 1 219 ? 5.758 -15.873 -6.827 1.00 79.44 219 GLN A N 1
ATOM 1733 C CA . GLN A 1 219 ? 5.949 -16.653 -8.053 1.00 79.44 219 GLN A CA 1
ATOM 1734 C C . GLN A 1 219 ? 6.700 -15.847 -9.120 1.00 79.44 219 GLN A C 1
ATOM 1736 O O . GLN A 1 219 ? 7.662 -16.353 -9.703 1.00 79.44 219 GLN A O 1
ATOM 1741 N N . THR A 1 220 ? 6.341 -14.574 -9.306 1.00 75.94 220 THR A N 1
ATOM 1742 C CA . THR A 1 220 ? 7.060 -13.659 -10.206 1.00 75.94 220 THR A CA 1
ATOM 1743 C C . THR A 1 220 ? 8.532 -13.514 -9.814 1.00 75.94 220 THR A C 1
ATOM 1745 O O . THR A 1 220 ? 9.406 -13.588 -10.677 1.00 75.94 220 THR A O 1
ATOM 1748 N N . LEU A 1 221 ? 8.838 -13.392 -8.517 1.00 80.31 221 LEU A N 1
ATOM 1749 C CA . LEU A 1 221 ? 10.219 -13.332 -8.019 1.00 80.31 221 LEU A CA 1
ATOM 1750 C C . LEU A 1 221 ? 11.028 -14.592 -8.333 1.00 80.31 221 LEU A C 1
ATOM 1752 O O . LEU A 1 221 ? 12.203 -14.491 -8.681 1.00 80.31 221 LEU A O 1
ATOM 1756 N N . VAL A 1 222 ? 10.421 -15.775 -8.220 1.00 81.44 222 VAL A N 1
ATOM 1757 C CA . VAL A 1 222 ? 11.080 -17.037 -8.592 1.00 81.44 222 VAL A CA 1
ATOM 1758 C C . VAL A 1 222 ? 11.408 -17.055 -10.086 1.00 81.44 222 VAL A C 1
ATOM 1760 O O . VAL A 1 222 ? 12.503 -17.472 -10.461 1.00 81.44 222 VAL A O 1
ATOM 1763 N N . GLY A 1 223 ? 10.491 -16.581 -10.935 1.00 71.69 223 GLY A N 1
ATOM 1764 C CA . GLY A 1 223 ? 10.724 -16.443 -12.374 1.00 71.69 223 GLY A CA 1
ATOM 1765 C C . GLY A 1 223 ? 11.866 -15.476 -12.692 1.00 71.69 223 GLY A C 1
ATOM 1766 O O . GLY A 1 223 ? 12.802 -15.849 -13.396 1.00 71.69 223 GLY A O 1
ATOM 1767 N N . LEU A 1 224 ? 11.836 -14.274 -12.108 1.00 74.25 224 LEU A N 1
ATOM 1768 C CA . LEU A 1 224 ? 12.871 -13.250 -12.290 1.00 74.25 224 LEU A CA 1
ATOM 1769 C C . LEU A 1 224 ? 14.261 -13.744 -11.872 1.00 74.25 224 LEU A C 1
ATOM 1771 O O . LEU A 1 224 ? 15.215 -13.553 -12.619 1.00 74.25 224 LEU A O 1
ATOM 1775 N N . LYS A 1 225 ? 14.383 -14.433 -10.729 1.00 79.06 225 LYS A N 1
ATOM 1776 C CA . LYS A 1 225 ? 15.668 -14.996 -10.270 1.00 79.06 225 LYS A CA 1
ATOM 1777 C C . LYS A 1 225 ? 16.259 -15.983 -11.279 1.00 79.06 225 LYS A C 1
ATOM 1779 O O . LYS A 1 225 ? 17.429 -15.863 -11.620 1.00 79.06 225 LYS A O 1
ATOM 1784 N N . LYS A 1 226 ? 15.435 -16.885 -11.823 1.00 75.31 226 LYS A N 1
ATOM 1785 C CA . LYS A 1 226 ? 15.866 -17.834 -12.865 1.00 75.31 226 LYS A CA 1
ATOM 1786 C C . LYS A 1 226 ? 16.299 -17.138 -14.154 1.00 75.31 226 LYS A C 1
ATOM 1788 O O . LYS A 1 226 ? 17.195 -17.632 -14.827 1.00 75.31 226 LYS A O 1
ATOM 1793 N N . SER A 1 227 ? 15.646 -16.037 -14.526 1.00 69.12 227 SER A N 1
ATOM 1794 C CA . SER A 1 227 ? 16.047 -15.251 -15.697 1.00 69.12 227 SER A CA 1
ATOM 1795 C C . SER A 1 227 ? 17.379 -14.538 -15.470 1.00 69.12 227 SER A C 1
ATOM 1797 O O . SER A 1 227 ? 18.224 -14.579 -16.354 1.00 69.12 227 SER A O 1
ATOM 1799 N N . ILE A 1 228 ? 17.601 -13.957 -14.285 1.00 73.31 228 ILE A N 1
ATOM 1800 C CA . ILE A 1 228 ? 18.872 -13.302 -13.924 1.00 73.31 228 ILE A CA 1
ATOM 1801 C C . ILE A 1 228 ? 20.038 -14.299 -13.941 1.00 73.31 228 ILE A C 1
ATOM 1803 O O . ILE A 1 228 ? 21.097 -13.971 -14.452 1.00 73.31 228 ILE A O 1
ATOM 1807 N N . GLU A 1 229 ? 19.847 -15.525 -13.445 1.00 77.56 229 GLU A N 1
ATOM 1808 C CA . GLU A 1 229 ? 20.877 -16.583 -13.467 1.00 77.56 229 GLU A CA 1
ATOM 1809 C C . GLU A 1 229 ? 21.304 -17.007 -14.886 1.00 77.56 229 GLU A C 1
ATOM 1811 O O . GLU A 1 229 ? 22.330 -17.665 -15.047 1.00 77.56 229 GLU A O 1
ATOM 1816 N N . ARG A 1 230 ? 20.509 -16.669 -15.909 1.00 72.69 230 ARG A N 1
ATOM 1817 C CA . ARG A 1 230 ? 20.757 -17.017 -17.317 1.00 72.69 230 ARG A CA 1
ATOM 1818 C C . ARG A 1 230 ? 21.332 -15.864 -18.147 1.00 72.69 230 ARG A C 1
ATOM 1820 O O . ARG A 1 230 ? 21.684 -16.113 -19.299 1.00 72.69 230 ARG A O 1
ATOM 1827 N N . LEU A 1 231 ? 21.370 -14.647 -17.596 1.00 71.62 231 LEU A N 1
ATOM 1828 C CA . LEU A 1 231 ? 21.974 -13.448 -18.193 1.00 71.62 231 LEU A CA 1
ATOM 1829 C C . LEU A 1 231 ? 23.425 -13.321 -17.734 1.00 71.62 231 LEU A C 1
ATOM 1831 O O . LEU A 1 231 ? 24.307 -13.144 -18.593 1.00 71.62 231 LEU A O 1
#

pLDDT: mean 79.95, std 16.81, range [25.34, 96.12]